Protein AF-A0A7S0XMZ2-F1 (afdb_monomer_lite)

Sequence (328 aa):
MYELRMYAVYKRIECDKEKARNYYFYSFVGTIIYGHGRLQNVNKLSAKLVSLLSDAAFLGICEKLILILVCNPAAAADDTDSNFVSYLALDEQHTQCWSGKHQHYAAVSLLLIGYYIPLSTMIAPMFDEVPGQDDEGENEAEDDAEKNEEEKSKLKQFLALENCVDFVRPFISAVTVTKCFMLISATFLFKGGVYGTIVCDSIACLALLFFTLHWSFDNLQRYGLTQNEPGFPFGVSLIRSLGFFASIVGCIVETLKAAKVIDTTLDFILLFSFIFIATLVLIVVLWKYHSKFNQFDDDVDVNLLLHYNRDTKQIEVVSPTSSKNISD

Organism: NCBI:txid933848

Radius of gyration: 26.8 Å; chains: 1; bounding box: 74×51×72 Å

Structure (mmCIF, N/CA/C/O backbone):
data_AF-A0A7S0XMZ2-F1
#
_entry.id   AF-A0A7S0XMZ2-F1
#
loop_
_atom_site.group_PDB
_atom_site.id
_atom_site.type_symbol
_atom_site.label_atom_id
_atom_site.label_alt_id
_atom_site.label_comp_id
_atom_site.label_asym_id
_atom_site.label_entity_id
_atom_site.label_seq_id
_atom_site.pdbx_PDB_ins_code
_atom_site.Cartn_x
_atom_site.Cartn_y
_atom_site.Cartn_z
_atom_site.occupancy
_atom_site.B_iso_or_equiv
_atom_site.auth_seq_id
_atom_site.auth_comp_id
_atom_site.auth_asym_id
_atom_site.auth_atom_id
_atom_site.pdbx_PDB_model_num
ATOM 1 N N . MET A 1 1 ? 9.817 -6.753 24.830 1.00 67.06 1 MET A N 1
ATOM 2 C CA . MET A 1 1 ? 10.124 -7.231 26.206 1.00 67.06 1 MET A CA 1
ATOM 3 C C . MET A 1 1 ? 9.281 -6.574 27.298 1.00 67.06 1 MET A C 1
ATOM 5 O O . MET A 1 1 ? 9.063 -7.224 28.313 1.00 67.06 1 MET A O 1
ATOM 9 N N . TYR A 1 2 ? 8.814 -5.330 27.129 1.00 82.75 2 TYR A N 1
ATOM 10 C CA . TYR A 1 2 ? 8.000 -4.644 28.142 1.00 82.75 2 TYR A CA 1
ATOM 11 C C . TYR A 1 2 ? 6.723 -5.418 28.519 1.00 82.75 2 TYR A C 1
ATOM 13 O O . TYR A 1 2 ? 6.478 -5.639 29.699 1.00 82.75 2 TYR A O 1
ATOM 21 N N . GLU A 1 3 ? 5.994 -5.946 27.532 1.00 83.06 3 GLU A N 1
ATOM 22 C CA . GLU A 1 3 ? 4.752 -6.703 27.761 1.00 83.06 3 GLU A CA 1
ATOM 23 C C . GLU A 1 3 ? 4.953 -7.932 28.665 1.00 83.06 3 GLU A C 1
ATOM 25 O O . GLU A 1 3 ? 4.233 -8.132 29.641 1.00 83.06 3 GLU A O 1
ATOM 30 N N . LEU A 1 4 ? 5.991 -8.734 28.394 1.00 84.31 4 LEU A N 1
ATOM 31 C CA . LEU A 1 4 ? 6.336 -9.908 29.205 1.00 84.31 4 LEU A CA 1
ATOM 32 C C . LEU A 1 4 ? 6.759 -9.525 30.627 1.00 84.31 4 LEU A C 1
ATOM 34 O O . LEU A 1 4 ? 6.493 -10.267 31.574 1.00 84.31 4 LEU A O 1
ATOM 38 N N . ARG A 1 5 ? 7.406 -8.364 30.785 1.00 89.69 5 ARG A N 1
ATOM 39 C CA . ARG A 1 5 ? 7.769 -7.833 32.099 1.00 89.69 5 ARG A CA 1
ATOM 40 C C . ARG A 1 5 ? 6.518 -7.443 32.883 1.00 89.69 5 ARG A C 1
ATOM 42 O O . ARG A 1 5 ? 6.400 -7.861 34.029 1.00 89.69 5 ARG A O 1
ATOM 49 N N . MET A 1 6 ? 5.582 -6.717 32.274 1.00 89.44 6 MET A N 1
ATOM 50 C CA . MET A 1 6 ? 4.321 -6.329 32.921 1.00 89.44 6 MET A CA 1
ATOM 51 C C . MET A 1 6 ? 3.459 -7.543 33.270 1.00 89.44 6 MET A C 1
ATOM 53 O O . MET A 1 6 ? 2.969 -7.646 34.391 1.00 89.44 6 MET A O 1
ATOM 57 N N . TYR A 1 7 ? 3.382 -8.532 32.377 1.00 90.06 7 TYR A N 1
ATOM 58 C CA . TYR A 1 7 ? 2.768 -9.822 32.688 1.00 90.06 7 TYR A CA 1
ATOM 59 C C . TYR A 1 7 ? 3.389 -10.481 33.930 1.00 90.06 7 TYR A C 1
ATOM 61 O O . TYR A 1 7 ? 2.673 -10.962 34.810 1.00 90.06 7 TYR A O 1
ATOM 69 N N . ALA A 1 8 ? 4.723 -10.501 34.023 1.00 91.06 8 ALA A N 1
ATOM 70 C CA . ALA A 1 8 ? 5.420 -11.081 35.167 1.00 91.06 8 ALA A CA 1
ATOM 71 C C . ALA A 1 8 ? 5.162 -10.301 36.467 1.00 91.06 8 ALA A C 1
ATOM 73 O O . ALA A 1 8 ? 5.008 -10.932 37.514 1.00 91.06 8 ALA A O 1
ATOM 74 N N . VAL A 1 9 ? 5.074 -8.967 36.399 1.00 92.50 9 VAL A N 1
ATOM 75 C CA . VAL A 1 9 ? 4.712 -8.100 37.533 1.00 92.50 9 VAL A CA 1
ATOM 76 C C . VAL A 1 9 ? 3.306 -8.438 38.029 1.00 92.50 9 VAL A C 1
ATOM 78 O O . VAL A 1 9 ? 3.167 -8.829 39.189 1.00 92.50 9 VAL A O 1
ATOM 81 N N . TYR A 1 10 ? 2.295 -8.420 37.153 1.00 94.62 10 TYR A N 1
ATOM 82 C CA . TYR A 1 10 ? 0.917 -8.749 37.537 1.00 94.62 10 TYR A CA 1
ATOM 83 C C . TYR A 1 10 ? 0.796 -10.161 38.112 1.00 94.62 10 TYR A C 1
ATOM 85 O O . TYR A 1 10 ? 0.160 -10.379 39.140 1.00 94.62 10 TYR A O 1
ATOM 93 N N . LYS A 1 11 ? 1.480 -11.133 37.497 1.00 94.00 11 LYS A N 1
ATOM 94 C CA . LYS A 1 11 ? 1.391 -12.535 37.909 1.00 94.00 11 LYS A CA 1
ATOM 95 C C . LYS A 1 11 ? 2.116 -12.845 39.218 1.00 94.00 11 LYS A C 1
ATOM 97 O O . LYS A 1 11 ? 1.628 -13.680 39.975 1.00 94.00 11 LYS A O 1
ATOM 102 N N . ARG A 1 12 ? 3.313 -12.287 39.442 1.00 94.38 12 ARG A N 1
ATOM 103 C CA . ARG A 1 12 ? 4.195 -12.692 40.557 1.00 94.38 12 ARG A CA 1
ATOM 104 C C . ARG A 1 12 ? 4.289 -11.678 41.684 1.00 94.38 12 ARG A C 1
ATOM 106 O O . ARG A 1 12 ? 4.508 -12.097 42.812 1.00 94.38 12 ARG A O 1
ATOM 113 N N . ILE A 1 13 ? 4.192 -10.387 41.382 1.00 94.50 13 ILE A N 1
ATOM 114 C CA . ILE A 1 13 ? 4.338 -9.327 42.383 1.00 94.50 13 ILE A CA 1
ATOM 115 C C . ILE A 1 13 ? 2.958 -8.968 42.925 1.00 94.50 13 ILE A C 1
ATOM 117 O O . ILE A 1 13 ? 2.721 -9.095 44.119 1.00 94.50 13 ILE A O 1
ATOM 121 N N . GLU A 1 14 ? 2.029 -8.606 42.040 1.00 95.31 14 GLU A N 1
ATOM 122 C CA . GLU A 1 14 ? 0.670 -8.205 42.436 1.00 95.31 14 GLU A CA 1
ATOM 123 C C . GLU A 1 14 ? -0.243 -9.407 42.731 1.00 95.31 14 GLU A C 1
ATOM 125 O O . GLU A 1 14 ? -1.288 -9.256 43.352 1.00 95.31 14 GLU A O 1
ATOM 130 N N . CYS A 1 15 ? 0.161 -10.615 42.316 1.00 95.38 15 CYS A N 1
ATOM 131 C CA . CYS A 1 15 ? -0.605 -11.861 42.456 1.00 95.38 15 CYS A CA 1
ATOM 132 C C . CYS A 1 15 ? -2.019 -11.827 41.835 1.00 95.38 15 CYS A C 1
ATOM 134 O O . CYS A 1 15 ? -2.829 -12.717 42.105 1.00 95.38 15 CYS A O 1
ATOM 136 N N . ASP A 1 16 ? -2.297 -10.869 40.948 1.00 97.06 16 ASP A N 1
ATOM 137 C CA . ASP A 1 16 ? -3.557 -10.749 40.218 1.00 97.06 16 ASP A CA 1
ATOM 138 C C . ASP A 1 16 ? -3.490 -11.560 38.916 1.00 97.06 16 ASP A C 1
ATOM 140 O O . ASP A 1 16 ? -2.983 -11.135 37.869 1.00 97.06 16 ASP A O 1
ATOM 144 N N . LYS A 1 17 ? -3.992 -12.793 38.996 1.00 95.06 17 LYS A N 1
ATOM 145 C CA . LYS A 1 17 ? -3.975 -13.739 37.875 1.00 95.06 17 LYS A CA 1
ATOM 146 C C . LYS A 1 17 ? -4.895 -13.317 36.735 1.00 95.06 17 LYS A C 1
ATOM 148 O O . LYS A 1 17 ? -4.595 -13.647 35.588 1.00 95.06 17 LYS A O 1
ATOM 153 N N . GLU A 1 18 ? -6.003 -12.646 37.034 1.00 95.81 18 GLU A N 1
ATOM 154 C CA . GLU A 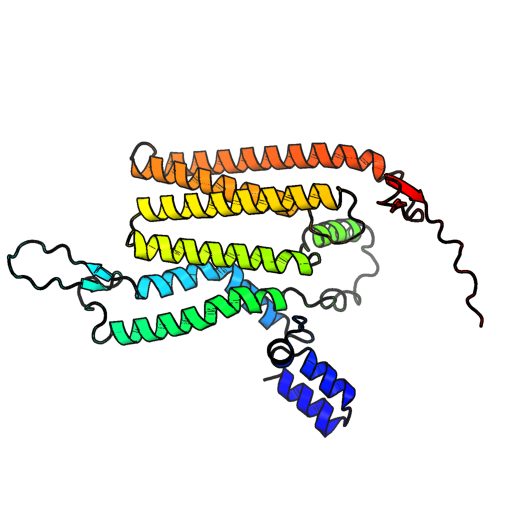1 18 ? -6.985 -12.261 36.024 1.00 95.81 18 GLU A CA 1
ATOM 155 C C . GLU A 1 18 ? -6.450 -11.109 35.185 1.00 95.81 18 GLU A C 1
ATOM 157 O O . GLU A 1 18 ? -6.403 -11.213 33.957 1.00 95.81 18 GLU A O 1
ATOM 162 N N . LYS A 1 19 ? -5.913 -10.079 35.844 1.00 93.94 19 LYS A N 1
ATOM 163 C CA . LYS A 1 19 ? -5.255 -8.961 35.171 1.00 93.94 19 LYS A CA 1
ATOM 164 C C . LYS A 1 19 ? -4.032 -9.412 34.386 1.00 93.94 19 LYS A C 1
ATOM 166 O O . LYS A 1 19 ? -3.872 -9.019 33.234 1.00 93.94 19 LYS A O 1
ATOM 171 N N . ALA A 1 20 ? -3.214 -10.312 34.941 1.00 92.62 20 ALA A N 1
ATOM 172 C CA . ALA A 1 20 ? -2.094 -10.897 34.206 1.00 92.62 20 ALA A CA 1
ATOM 173 C C . ALA A 1 20 ? -2.561 -11.660 32.954 1.00 92.62 20 ALA A C 1
ATOM 175 O O . ALA A 1 20 ? -1.953 -11.534 31.891 1.00 92.62 20 ALA A O 1
ATOM 176 N N . ARG A 1 21 ? -3.638 -12.452 33.056 1.00 92.69 21 ARG A N 1
ATOM 177 C CA . ARG A 1 21 ? -4.197 -13.186 31.914 1.00 92.69 21 ARG A CA 1
ATOM 178 C C . ARG A 1 21 ? -4.724 -12.230 30.852 1.00 92.69 21 ARG A C 1
ATOM 180 O O . ARG A 1 21 ? -4.371 -12.418 29.697 1.00 92.69 21 ARG A O 1
ATOM 187 N N . ASN A 1 22 ? -5.501 -11.218 31.233 1.00 93.12 22 ASN A N 1
ATOM 188 C CA . ASN A 1 22 ? -6.034 -10.227 30.296 1.00 93.12 22 ASN A CA 1
ATOM 189 C C . ASN A 1 22 ? -4.905 -9.437 29.626 1.00 93.12 22 ASN A C 1
ATOM 191 O O . ASN A 1 22 ? -4.902 -9.293 28.408 1.00 93.12 22 ASN A O 1
ATOM 195 N N . TYR A 1 23 ? -3.895 -9.020 30.391 1.00 92.06 23 TYR A N 1
ATOM 196 C CA . TYR A 1 23 ? -2.740 -8.311 29.848 1.00 92.06 23 TYR A CA 1
ATOM 197 C C . TYR A 1 23 ? -1.949 -9.171 28.852 1.00 92.06 23 TYR A C 1
ATOM 199 O O . TYR A 1 23 ? -1.546 -8.684 27.803 1.00 92.06 23 TYR A O 1
ATOM 207 N N . TYR A 1 24 ? -1.741 -10.462 29.145 1.00 91.69 24 TYR A N 1
ATOM 208 C CA . TYR A 1 24 ? -1.096 -11.374 28.196 1.00 91.69 24 TYR A CA 1
ATOM 209 C C . TYR A 1 24 ? -1.978 -11.674 26.989 1.00 91.69 24 TYR A C 1
ATOM 211 O O . TYR A 1 24 ? -1.457 -11.733 25.883 1.00 91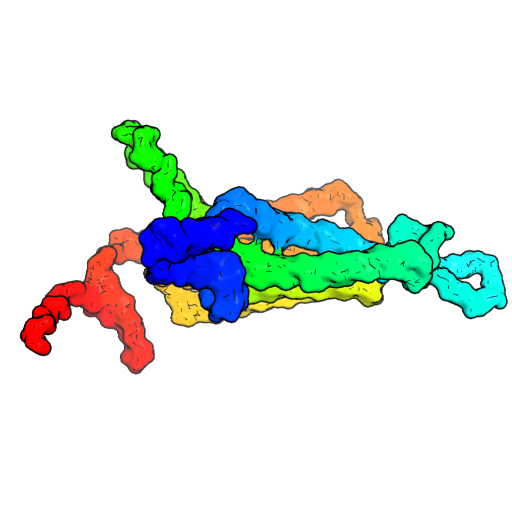.69 24 TYR A O 1
ATOM 219 N N . PHE A 1 25 ? -3.284 -11.857 27.186 1.00 91.44 25 PHE A N 1
ATOM 220 C CA . PHE A 1 25 ? -4.238 -12.127 26.114 1.00 91.44 25 PHE A CA 1
ATOM 221 C C . PHE A 1 25 ? -4.185 -11.006 25.074 1.00 91.44 25 PHE A C 1
ATOM 223 O O . PHE A 1 25 ? -3.806 -11.276 23.944 1.00 91.44 25 PHE A O 1
ATOM 230 N N . TYR A 1 26 ? -4.366 -9.749 25.489 1.00 90.25 26 TYR A N 1
ATOM 231 C CA . TYR A 1 26 ? -4.320 -8.584 24.595 1.00 90.25 26 TYR A CA 1
ATOM 232 C C . TYR A 1 26 ? -2.909 -8.077 24.243 1.00 90.25 26 TYR A C 1
ATOM 234 O O . TYR A 1 26 ? -2.771 -7.058 23.568 1.00 90.25 26 TYR A O 1
ATOM 242 N N . SER A 1 27 ? -1.852 -8.767 24.681 1.00 89.69 27 SER A N 1
ATOM 243 C CA . SER A 1 27 ? -0.480 -8.455 24.262 1.00 89.69 27 SER A CA 1
ATOM 244 C C . SER A 1 27 ? -0.262 -8.801 22.786 1.00 89.69 27 SER A C 1
ATOM 246 O O . SER A 1 27 ? -1.045 -9.548 22.195 1.00 89.69 27 SER A O 1
ATOM 248 N N . PHE A 1 28 ? 0.837 -8.338 22.187 1.00 86.50 28 PHE A N 1
ATOM 249 C CA . PHE A 1 28 ? 1.195 -8.709 20.815 1.00 86.50 28 PHE A CA 1
ATOM 250 C C . PHE A 1 28 ? 1.327 -10.224 20.641 1.00 86.50 28 PHE A C 1
ATOM 252 O O . PHE A 1 28 ? 0.771 -10.821 19.719 1.00 86.50 28 PHE A O 1
ATOM 259 N N . VAL A 1 29 ? 2.027 -10.864 21.578 1.00 86.69 29 VAL A N 1
ATOM 260 C CA . VAL A 1 29 ? 2.246 -12.314 21.557 1.00 86.69 29 VAL A CA 1
ATOM 261 C C . VAL A 1 29 ? 0.932 -13.066 21.767 1.00 86.69 29 VAL A C 1
ATOM 263 O O . VAL A 1 29 ? 0.672 -14.045 21.070 1.00 86.69 29 VAL A O 1
ATOM 266 N N . GLY A 1 30 ? 0.094 -12.607 22.699 1.00 87.38 30 GLY A N 1
ATOM 267 C CA . GLY A 1 30 ? -1.224 -13.197 22.937 1.00 87.38 30 GLY A CA 1
ATOM 268 C C . GLY A 1 30 ? -2.130 -13.077 21.720 1.00 87.38 30 GLY A C 1
ATOM 269 O O . GLY A 1 30 ? -2.708 -14.073 21.296 1.00 87.38 30 GLY A O 1
ATOM 270 N N . THR A 1 31 ? -2.150 -11.908 21.087 1.00 86.50 31 THR A N 1
ATOM 271 C CA . THR A 1 31 ? -2.941 -11.652 19.882 1.00 86.50 31 THR A CA 1
ATOM 272 C C . THR A 1 31 ? -2.572 -12.602 18.743 1.00 86.50 31 THR A C 1
ATOM 274 O O . THR A 1 31 ? -3.465 -13.124 18.079 1.00 86.50 31 THR A O 1
ATOM 277 N N . ILE A 1 32 ? -1.280 -12.903 18.560 1.00 82.31 32 ILE A N 1
ATOM 278 C CA . ILE A 1 32 ? -0.813 -13.879 17.561 1.00 82.31 32 ILE A CA 1
ATOM 279 C C . ILE A 1 32 ? -1.208 -15.313 17.939 1.00 82.31 32 ILE A C 1
ATOM 281 O O . ILE A 1 32 ? -1.691 -16.056 17.090 1.00 82.31 32 ILE A O 1
ATOM 285 N N . ILE A 1 33 ? -1.000 -15.720 19.196 1.00 83.81 33 ILE A N 1
ATOM 286 C CA . ILE A 1 33 ? -1.256 -17.101 19.642 1.00 83.81 33 ILE A CA 1
ATOM 287 C C . ILE A 1 33 ? -2.755 -17.421 19.661 1.00 83.81 33 ILE A C 1
ATOM 289 O O . ILE A 1 33 ? -3.156 -18.513 19.264 1.00 83.81 33 ILE A O 1
ATOM 293 N N . TYR A 1 34 ? -3.576 -16.489 20.144 1.00 85.62 34 TYR A N 1
ATOM 294 C CA . TYR A 1 34 ? -5.018 -16.673 20.305 1.00 85.62 34 TYR A CA 1
ATOM 295 C C . TYR A 1 34 ? -5.827 -16.197 19.094 1.00 85.62 34 TYR A C 1
ATOM 297 O O . TYR A 1 34 ? -7.000 -16.542 18.985 1.00 85.62 34 TYR A O 1
ATOM 305 N N . GLY A 1 35 ? -5.229 -15.416 18.189 1.00 82.38 35 GLY A N 1
ATOM 306 C CA . GLY A 1 35 ? -5.849 -15.014 16.927 1.00 82.38 35 GLY A CA 1
ATOM 307 C C . GLY A 1 35 ? -7.051 -14.075 17.058 1.00 82.38 35 GLY A C 1
ATOM 308 O O . GLY A 1 35 ? -7.854 -14.007 16.136 1.00 82.38 35 GLY A O 1
ATOM 309 N N . HIS A 1 36 ? -7.214 -13.356 18.176 1.00 82.69 36 HIS A N 1
ATOM 310 C CA . HIS A 1 36 ? -8.359 -12.446 18.359 1.00 82.69 36 HIS A CA 1
ATOM 311 C C . HIS A 1 36 ? -8.174 -11.074 17.688 1.00 82.69 36 HIS A C 1
ATOM 313 O O . HIS A 1 36 ? -9.125 -10.301 17.628 1.00 82.69 36 HIS A O 1
ATOM 319 N N . GLY A 1 37 ? -6.961 -10.744 17.224 1.00 79.31 37 GLY A N 1
ATOM 320 C CA . GLY A 1 37 ? -6.688 -9.550 16.414 1.00 79.31 37 GLY A CA 1
ATOM 321 C C . GLY A 1 37 ? -6.911 -8.197 17.098 1.00 79.31 37 GLY A C 1
ATOM 322 O O . GLY A 1 37 ? -7.146 -7.228 16.393 1.00 79.31 37 GLY A O 1
ATOM 323 N N . ARG A 1 38 ? -6.877 -8.119 18.438 1.00 82.81 38 ARG A N 1
ATOM 324 C CA . ARG A 1 38 ? -7.115 -6.878 19.207 1.00 82.81 38 ARG A CA 1
ATOM 325 C C . ARG A 1 38 ? -5.939 -6.580 20.125 1.00 82.81 38 ARG A C 1
ATOM 327 O O . ARG A 1 38 ? -5.885 -7.122 21.224 1.00 82.81 38 ARG A O 1
ATOM 334 N N . LEU A 1 39 ? -5.009 -5.734 19.705 1.00 85.56 39 LEU A N 1
ATOM 335 C CA . LEU A 1 39 ? -3.903 -5.341 20.573 1.00 85.56 39 LEU A CA 1
ATOM 336 C C . LEU A 1 39 ? -4.330 -4.271 21.582 1.00 85.56 39 LEU A C 1
ATOM 338 O O . LEU A 1 39 ? -4.985 -3.294 21.237 1.00 85.56 39 LEU A O 1
ATOM 342 N N . GLN A 1 40 ? -3.907 -4.436 22.834 1.00 86.69 40 GLN A N 1
ATOM 343 C CA . GLN A 1 40 ? -4.011 -3.404 23.866 1.00 86.69 40 GLN A CA 1
ATOM 344 C C . GLN A 1 40 ? -2.642 -3.172 24.508 1.00 86.69 40 GLN A C 1
ATOM 346 O O . GLN A 1 40 ? -1.792 -4.061 24.538 1.00 86.69 40 GLN A O 1
ATOM 351 N N . ASN A 1 41 ? -2.447 -1.987 25.091 1.00 80.06 41 ASN A N 1
ATOM 352 C CA . ASN A 1 41 ? -1.248 -1.637 25.868 1.00 80.06 41 ASN A CA 1
ATOM 353 C C . ASN A 1 41 ? 0.067 -1.645 25.070 1.00 80.06 41 ASN A C 1
ATOM 355 O O . ASN A 1 41 ? 1.143 -1.887 25.625 1.00 80.06 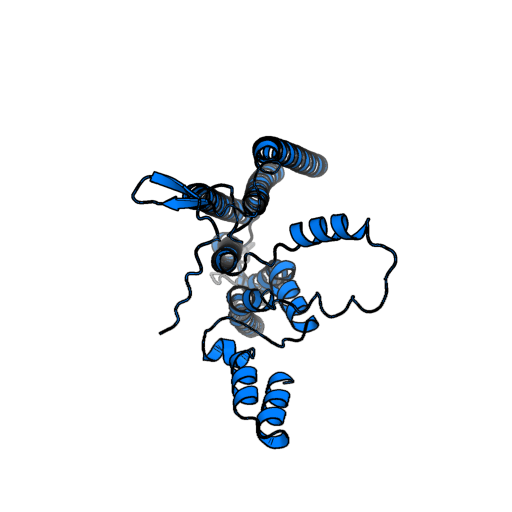41 ASN A O 1
ATOM 359 N N . VAL A 1 42 ? -0.008 -1.360 23.773 1.00 83.25 42 VAL A N 1
ATOM 360 C CA . VAL A 1 42 ? 1.171 -1.200 22.925 1.00 83.25 42 VAL A CA 1
ATOM 361 C C . VAL A 1 42 ? 1.775 0.184 23.138 1.00 83.25 42 VAL A C 1
ATOM 363 O O . VAL A 1 42 ? 1.066 1.171 23.312 1.00 83.25 42 VAL A O 1
ATOM 366 N N . ASN A 1 43 ? 3.103 0.286 23.086 1.00 83.62 43 ASN A N 1
ATOM 367 C CA . ASN A 1 43 ? 3.753 1.590 23.036 1.00 83.62 43 ASN A CA 1
ATOM 368 C C . ASN A 1 43 ? 3.381 2.325 21.729 1.00 83.62 43 ASN A C 1
ATOM 370 O O . ASN A 1 43 ? 3.666 1.831 20.633 1.00 83.62 43 ASN A O 1
ATOM 374 N N . LYS A 1 44 ? 2.823 3.537 21.841 1.00 81.50 44 LYS A N 1
ATOM 375 C CA . LYS A 1 44 ? 2.453 4.397 20.702 1.00 81.50 44 LYS A CA 1
ATOM 376 C C . LYS A 1 44 ? 3.587 4.572 19.697 1.00 81.50 44 LYS A C 1
ATOM 378 O O . LYS A 1 44 ? 3.364 4.537 18.492 1.00 81.50 44 LYS A O 1
ATOM 383 N N . LEU A 1 45 ? 4.822 4.714 20.186 1.00 82.81 45 LEU A N 1
ATOM 384 C CA . LEU A 1 45 ? 5.990 4.856 19.318 1.00 82.81 45 LEU A CA 1
ATOM 385 C C . LEU A 1 45 ? 6.184 3.613 18.441 1.00 82.81 45 LEU A C 1
ATOM 387 O O . LEU A 1 45 ? 6.461 3.741 17.254 1.00 82.81 45 LEU A O 1
ATOM 391 N N . SER A 1 46 ? 6.026 2.412 19.008 1.00 84.38 46 SER A N 1
ATOM 392 C CA . SER A 1 46 ? 6.161 1.177 18.231 1.00 84.38 46 SER A CA 1
ATOM 393 C C . SER A 1 46 ? 5.032 1.000 17.224 1.00 84.38 46 SER A C 1
ATOM 395 O O . SER A 1 46 ? 5.326 0.620 16.099 1.00 84.38 46 SER A O 1
ATOM 397 N N . ALA A 1 47 ? 3.786 1.331 17.584 1.00 84.62 47 ALA A N 1
ATOM 398 C CA . ALA A 1 47 ? 2.661 1.282 16.650 1.00 84.62 47 ALA A CA 1
ATOM 399 C C . ALA A 1 47 ? 2.896 2.227 15.461 1.00 84.62 47 ALA A C 1
ATOM 401 O O . ALA A 1 47 ? 2.891 1.789 14.315 1.00 84.62 47 ALA A O 1
ATOM 402 N N . LYS A 1 48 ? 3.264 3.487 15.737 1.00 81.94 48 LYS A N 1
ATOM 403 C CA . LYS A 1 48 ? 3.596 4.476 14.699 1.00 81.94 48 LYS A CA 1
ATOM 404 C C . LYS A 1 48 ? 4.780 4.055 13.834 1.00 81.94 48 LYS A C 1
ATOM 406 O O . LYS A 1 48 ? 4.743 4.254 12.628 1.00 81.94 48 LYS A O 1
ATOM 411 N N . LEU A 1 49 ? 5.826 3.465 14.418 1.00 84.19 49 LEU A N 1
ATOM 412 C CA . LEU A 1 49 ? 6.966 2.956 13.650 1.00 84.19 49 LEU A CA 1
ATOM 413 C C . LEU A 1 49 ? 6.572 1.780 12.754 1.00 84.19 49 LEU A C 1
ATOM 415 O O . LEU A 1 49 ? 7.008 1.736 11.609 1.00 84.19 49 LEU A O 1
ATOM 419 N N . VAL A 1 50 ? 5.767 0.838 13.253 1.00 87.19 50 VAL A N 1
ATOM 420 C CA . VAL A 1 50 ? 5.302 -0.313 12.466 1.00 87.19 50 VAL A CA 1
ATOM 421 C C . VAL A 1 50 ? 4.378 0.139 11.338 1.00 87.19 50 VAL A C 1
ATOM 423 O O . VAL A 1 50 ? 4.561 -0.326 10.215 1.00 87.19 50 VAL A O 1
ATOM 426 N N . SER A 1 51 ? 3.460 1.066 11.612 1.00 83.31 51 SER A N 1
ATOM 427 C CA . SER A 1 51 ? 2.574 1.681 10.618 1.00 83.31 51 SER A CA 1
ATOM 428 C C . SER A 1 51 ? 3.385 2.441 9.559 1.00 83.31 51 SER A C 1
ATOM 430 O O . SER A 1 51 ? 3.324 2.115 8.376 1.00 83.31 51 SER A O 1
ATOM 432 N N . LEU A 1 52 ? 4.303 3.328 9.967 1.00 80.12 52 LEU A N 1
ATOM 433 C CA . LEU A 1 52 ? 5.193 4.052 9.048 1.00 80.12 52 LEU A CA 1
ATOM 434 C C . LEU A 1 52 ? 6.035 3.103 8.178 1.00 80.12 52 LEU A C 1
ATOM 436 O O . LEU A 1 52 ? 6.164 3.310 6.969 1.00 80.12 52 LEU A O 1
ATOM 440 N N . LEU A 1 53 ? 6.616 2.063 8.784 1.00 82.56 53 LEU A N 1
ATOM 441 C CA . LEU A 1 53 ? 7.409 1.073 8.060 1.00 82.56 53 LEU A CA 1
ATOM 442 C C . LEU A 1 53 ? 6.549 0.246 7.104 1.00 82.56 53 LEU A C 1
ATOM 444 O O . LEU A 1 53 ? 7.033 -0.098 6.034 1.00 82.56 53 LEU A O 1
ATOM 448 N N . SER A 1 54 ? 5.314 -0.084 7.467 1.00 86.00 54 SER A N 1
ATOM 449 C CA . SER A 1 54 ? 4.453 -0.983 6.687 1.00 86.00 54 SER A CA 1
ATOM 450 C C . SER A 1 54 ? 3.624 -0.284 5.620 1.00 86.00 54 SER A C 1
ATOM 452 O O . SER A 1 54 ? 3.233 -0.935 4.656 1.00 86.00 54 SER A O 1
ATOM 454 N N . ASP A 1 55 ? 3.415 1.024 5.745 1.00 78.88 55 ASP A N 1
ATOM 455 C CA . ASP A 1 55 ? 2.656 1.802 4.771 1.00 78.88 55 ASP A CA 1
ATOM 456 C C . ASP A 1 55 ? 3.573 2.634 3.877 1.00 78.88 55 ASP A C 1
ATOM 458 O O . ASP A 1 55 ? 3.575 2.469 2.654 1.00 78.88 55 ASP A O 1
ATOM 462 N N . ALA A 1 56 ? 4.386 3.512 4.473 1.00 75.12 56 ALA A N 1
ATOM 463 C CA . ALA A 1 56 ? 5.195 4.468 3.720 1.00 75.12 56 ALA A CA 1
ATOM 464 C C . ALA A 1 56 ? 6.472 3.832 3.151 1.00 75.12 56 ALA A C 1
ATOM 466 O O . ALA A 1 56 ? 6.821 4.067 1.994 1.00 75.12 56 ALA A O 1
ATOM 467 N N . ALA A 1 57 ? 7.171 3.011 3.943 1.00 75.56 57 ALA A N 1
ATOM 468 C CA . ALA A 1 57 ? 8.441 2.407 3.524 1.00 75.56 57 ALA A CA 1
ATOM 469 C C . ALA A 1 57 ? 8.282 1.088 2.746 1.00 75.56 57 ALA A C 1
ATOM 471 O O . ALA A 1 57 ? 9.253 0.608 2.158 1.00 75.56 57 ALA A O 1
ATOM 472 N N . PHE A 1 58 ? 7.072 0.523 2.701 1.00 85.25 58 PHE A N 1
ATOM 473 C CA . PHE A 1 58 ? 6.813 -0.815 2.170 1.00 85.25 58 PHE A CA 1
ATOM 474 C C . PHE A 1 58 ? 7.283 -1.036 0.746 1.00 85.25 58 PHE A C 1
ATOM 476 O O . PHE A 1 58 ? 8.053 -1.959 0.482 1.00 85.25 58 PHE A O 1
ATOM 483 N N . LEU A 1 59 ? 6.849 -0.171 -0.171 1.00 77.94 59 LEU A N 1
ATOM 484 C CA . LEU A 1 59 ? 7.228 -0.289 -1.575 1.00 77.94 59 LEU A CA 1
ATOM 485 C C . LEU A 1 59 ? 8.741 -0.146 -1.745 1.00 77.94 59 LEU A C 1
ATOM 487 O O . LEU A 1 59 ? 9.349 -0.973 -2.415 1.00 77.94 59 LEU A O 1
ATOM 491 N N . GLY A 1 60 ? 9.357 0.827 -1.068 1.00 75.06 60 GLY A N 1
ATOM 492 C CA . GLY A 1 60 ? 10.798 1.057 -1.153 1.00 75.06 60 GLY A CA 1
ATOM 493 C C . GLY A 1 60 ? 11.622 -0.121 -0.631 1.00 75.06 60 GLY A C 1
ATOM 494 O O . GLY A 1 60 ? 12.576 -0.539 -1.282 1.00 75.06 60 GLY A O 1
ATOM 495 N N . ILE A 1 61 ? 11.251 -0.698 0.515 1.00 84.06 61 ILE A N 1
ATOM 496 C CA . ILE A 1 61 ? 11.964 -1.847 1.091 1.00 84.06 61 ILE A CA 1
ATOM 497 C C . ILE A 1 61 ? 11.771 -3.089 0.213 1.00 84.06 61 ILE A C 1
ATOM 499 O O . ILE A 1 61 ? 12.757 -3.729 -0.158 1.00 84.06 61 ILE A O 1
ATOM 503 N N . CYS A 1 62 ? 10.532 -3.412 -0.169 1.00 87.75 62 CYS A N 1
ATOM 504 C CA . CYS A 1 62 ? 10.238 -4.572 -1.012 1.00 87.75 62 CYS A CA 1
ATOM 505 C C . CYS A 1 62 ? 10.923 -4.479 -2.380 1.00 87.75 62 CYS A C 1
ATOM 507 O O . CYS A 1 62 ? 11.488 -5.471 -2.836 1.00 87.75 62 CYS A O 1
ATOM 509 N N . GLU A 1 63 ? 10.937 -3.300 -3.008 1.00 84.56 63 GLU A N 1
ATOM 510 C CA . GLU A 1 63 ? 11.616 -3.075 -4.287 1.00 84.56 63 GLU A CA 1
ATOM 511 C C . GLU A 1 63 ? 13.108 -3.385 -4.177 1.00 84.56 63 GLU A C 1
ATOM 513 O O . GLU A 1 63 ? 13.632 -4.156 -4.976 1.00 84.56 63 GLU A O 1
ATOM 518 N N . LYS A 1 64 ? 13.800 -2.845 -3.165 1.00 85.06 64 LYS A N 1
ATOM 519 C CA . LYS A 1 64 ? 15.243 -3.076 -3.001 1.00 85.06 64 LYS A CA 1
ATOM 520 C C . LYS A 1 64 ? 15.566 -4.528 -2.670 1.00 85.06 64 LYS A C 1
ATOM 522 O O . LYS A 1 64 ? 16.527 -5.063 -3.217 1.00 85.06 64 LYS A O 1
ATOM 527 N N . LEU A 1 65 ? 14.761 -5.181 -1.832 1.00 89.88 65 LEU A N 1
ATOM 528 C CA . LEU A 1 65 ? 14.946 -6.599 -1.519 1.00 89.88 65 LEU A CA 1
ATOM 529 C C . LEU A 1 65 ? 14.725 -7.487 -2.747 1.00 89.88 65 LEU A C 1
ATOM 531 O O . LEU A 1 65 ? 15.495 -8.421 -2.965 1.00 89.88 65 LEU A O 1
ATOM 535 N N . ILE A 1 66 ? 13.712 -7.186 -3.563 1.00 88.50 66 ILE A N 1
ATOM 536 C CA . ILE A 1 66 ? 13.430 -7.931 -4.792 1.00 88.50 66 ILE A CA 1
ATOM 537 C C . ILE A 1 66 ? 14.508 -7.664 -5.843 1.00 88.50 66 ILE A C 1
ATOM 539 O O . ILE A 1 66 ? 14.954 -8.604 -6.488 1.00 88.50 66 ILE A O 1
ATOM 543 N N . LEU A 1 67 ? 15.000 -6.432 -5.967 1.00 85.50 67 LEU A N 1
ATOM 544 C CA . LEU A 1 67 ? 16.044 -6.061 -6.922 1.00 85.50 67 LEU A CA 1
ATOM 545 C C . LEU A 1 67 ? 17.391 -6.763 -6.641 1.00 85.50 67 LEU A C 1
ATOM 547 O O . LEU A 1 67 ? 18.137 -7.051 -7.573 1.00 85.50 67 LEU A O 1
ATOM 551 N N . ILE A 1 68 ? 17.660 -7.145 -5.385 1.00 89.62 68 ILE A N 1
ATOM 552 C CA . ILE A 1 68 ? 18.790 -8.021 -5.013 1.00 89.62 68 ILE A CA 1
ATOM 553 C C . ILE A 1 68 ? 18.632 -9.450 -5.567 1.00 89.62 68 ILE A C 1
ATOM 555 O O . ILE A 1 68 ? 19.631 -10.139 -5.725 1.00 89.62 68 ILE A O 1
ATOM 559 N N . LEU A 1 69 ? 17.413 -9.905 -5.870 1.00 90.19 69 LEU A N 1
ATOM 560 C CA . LEU A 1 69 ? 17.138 -11.249 -6.402 1.00 90.19 69 LEU A CA 1
ATOM 561 C C . LEU A 1 69 ? 17.189 -11.317 -7.936 1.00 90.19 69 LEU A C 1
ATOM 563 O O . LEU A 1 69 ? 17.102 -12.404 -8.510 1.00 90.19 69 LEU A O 1
ATOM 567 N N . VAL A 1 70 ? 17.289 -10.171 -8.613 1.00 88.50 70 VAL A N 1
ATOM 568 C CA . VAL A 1 70 ? 17.209 -10.085 -10.075 1.00 88.50 70 VAL A CA 1
ATOM 569 C C . VAL A 1 70 ? 18.574 -10.271 -10.694 1.00 88.50 70 VAL A C 1
ATOM 571 O O . VAL A 1 70 ? 19.538 -9.599 -10.329 1.00 88.50 70 VAL A O 1
ATOM 574 N N . CYS A 1 71 ? 18.632 -11.119 -11.712 1.00 87.88 71 CYS A N 1
ATOM 575 C CA . CYS A 1 71 ? 19.807 -11.234 -12.555 1.00 87.88 71 CYS A CA 1
ATOM 576 C C . CYS A 1 71 ? 19.528 -10.705 -13.950 1.00 87.88 71 CYS A C 1
ATOM 578 O O . CYS A 1 71 ? 18.528 -11.072 -14.574 1.00 87.88 71 CYS A O 1
ATOM 580 N N . ASN A 1 72 ? 20.467 -9.910 -14.452 1.00 85.25 72 ASN A N 1
ATOM 581 C CA . ASN A 1 72 ? 20.513 -9.560 -15.853 1.00 85.25 72 ASN A CA 1
ATOM 582 C C . ASN A 1 72 ? 21.329 -10.627 -16.585 1.00 85.25 72 ASN A C 1
ATOM 584 O O . ASN A 1 72 ? 22.471 -10.916 -16.206 1.00 85.25 72 ASN A O 1
ATOM 588 N N . PRO A 1 73 ? 20.764 -11.249 -17.629 1.00 78.81 73 PRO A N 1
ATOM 589 C CA . PRO A 1 73 ? 21.597 -12.008 -18.536 1.00 78.81 73 PRO A CA 1
ATOM 590 C C . PRO A 1 73 ? 22.564 -11.028 -19.193 1.00 78.81 73 PRO A C 1
ATOM 592 O O . PRO A 1 73 ? 22.108 -10.048 -19.787 1.00 78.81 73 PRO A O 1
ATOM 595 N N . ALA A 1 74 ? 23.874 -11.257 -19.082 1.00 68.25 74 ALA A N 1
ATOM 596 C CA . ALA A 1 74 ? 24.805 -10.469 -19.874 1.00 68.25 74 ALA A CA 1
ATOM 597 C C . ALA A 1 74 ? 24.430 -10.678 -21.342 1.00 68.25 74 ALA A C 1
ATOM 599 O O . ALA A 1 74 ? 24.360 -11.815 -21.818 1.00 68.25 74 ALA A O 1
ATOM 600 N N . ALA A 1 75 ? 24.141 -9.587 -22.053 1.00 54.56 75 ALA A N 1
ATOM 601 C CA . ALA A 1 75 ? 24.159 -9.631 -23.500 1.00 54.56 75 ALA A CA 1
ATOM 602 C C . ALA A 1 75 ? 25.589 -10.025 -23.860 1.00 54.56 75 ALA A C 1
ATOM 604 O O . ALA A 1 75 ? 26.513 -9.250 -23.623 1.00 54.56 75 ALA A O 1
ATOM 605 N N . ALA A 1 76 ? 25.774 -11.261 -24.320 1.00 51.81 76 ALA A N 1
ATOM 606 C CA . ALA A 1 76 ? 27.036 -11.722 -24.862 1.00 51.81 76 ALA A CA 1
ATOM 607 C C . ALA A 1 76 ? 27.367 -10.817 -26.055 1.00 51.81 76 ALA A C 1
ATOM 609 O O . ALA A 1 76 ? 26.881 -11.022 -27.165 1.00 51.81 76 ALA A O 1
ATOM 610 N N . ALA A 1 77 ? 28.100 -9.741 -25.786 1.00 50.03 77 ALA A N 1
ATOM 611 C CA . ALA A 1 77 ? 28.775 -8.969 -26.801 1.00 50.03 77 ALA A CA 1
ATOM 612 C C . ALA A 1 77 ? 29.928 -9.854 -27.263 1.00 50.03 77 ALA A C 1
ATOM 614 O O . ALA A 1 77 ? 30.870 -10.040 -26.502 1.00 50.03 77 ALA A O 1
ATOM 615 N N . ASP A 1 78 ? 29.762 -10.444 -28.448 1.00 56.19 78 ASP A N 1
ATOM 616 C CA . ASP A 1 78 ? 30.790 -11.162 -29.203 1.00 56.19 78 ASP A CA 1
ATOM 617 C C . ASP A 1 78 ? 31.647 -12.122 -28.370 1.00 56.19 78 ASP A C 1
ATOM 619 O O . ASP A 1 78 ? 32.724 -11.770 -27.909 1.00 56.19 78 ASP A O 1
ATOM 623 N N . ASP A 1 79 ? 31.194 -13.361 -28.196 1.00 51.88 79 ASP A N 1
ATOM 624 C CA . ASP A 1 79 ? 31.977 -14.483 -28.720 1.00 51.88 79 ASP A CA 1
ATOM 625 C C . ASP A 1 79 ? 31.294 -15.831 -28.471 1.00 51.88 79 ASP A C 1
ATOM 627 O O . ASP A 1 79 ? 30.583 -16.084 -27.500 1.00 51.88 79 ASP A O 1
ATOM 631 N N . THR A 1 80 ? 31.514 -16.689 -29.450 1.00 57.69 80 THR A N 1
ATOM 632 C CA . THR A 1 80 ? 30.875 -17.952 -29.812 1.00 57.69 80 THR A CA 1
ATOM 633 C C . THR A 1 80 ? 31.010 -19.133 -28.836 1.00 57.69 80 THR A C 1
ATOM 635 O O . THR A 1 80 ? 30.994 -20.268 -29.299 1.00 57.69 80 THR A O 1
ATOM 638 N N . ASP A 1 81 ? 31.064 -18.931 -27.514 1.00 56.34 81 ASP A N 1
ATOM 639 C CA . ASP A 1 81 ? 31.144 -20.049 -26.557 1.00 56.34 81 ASP A CA 1
ATOM 640 C C . ASP A 1 81 ? 30.012 -20.076 -25.513 1.00 56.34 81 ASP A C 1
ATOM 642 O O . ASP A 1 81 ? 29.683 -19.114 -24.822 1.00 56.34 81 ASP A O 1
ATOM 646 N N . SER A 1 82 ? 29.390 -21.247 -25.412 1.00 58.97 82 SER A N 1
ATOM 647 C CA . SER A 1 82 ? 28.037 -21.547 -24.928 1.00 58.97 82 SER A CA 1
ATOM 648 C C . SER A 1 82 ? 27.776 -21.440 -23.416 1.00 58.97 82 SER A C 1
ATOM 650 O O . SER A 1 82 ? 26.883 -22.118 -22.907 1.00 58.97 82 SER A O 1
ATOM 652 N N . ASN A 1 83 ? 28.507 -20.609 -22.672 1.00 68.31 83 ASN A N 1
ATOM 653 C CA . ASN A 1 83 ? 28.264 -20.419 -21.240 1.00 68.31 83 ASN A CA 1
ATOM 654 C C . ASN A 1 83 ? 27.569 -19.081 -20.994 1.00 68.31 83 ASN A C 1
ATOM 656 O O . ASN A 1 83 ? 28.202 -18.041 -20.842 1.00 68.31 83 ASN A O 1
ATOM 660 N N . PHE A 1 84 ? 26.238 -19.121 -20.939 1.00 72.94 84 PHE A N 1
ATOM 661 C CA . PHE A 1 84 ? 25.401 -17.977 -20.591 1.00 72.94 84 PHE A CA 1
ATOM 662 C C . PHE A 1 84 ? 25.625 -17.578 -19.125 1.00 72.94 84 PHE A C 1
ATOM 664 O O . PHE A 1 84 ? 24.965 -18.084 -18.215 1.00 72.94 84 PHE A O 1
ATOM 671 N N . VAL A 1 85 ? 26.588 -16.691 -18.876 1.00 80.19 85 VAL A N 1
ATOM 672 C CA . VAL A 1 85 ? 26.833 -16.148 -17.537 1.00 80.19 85 VAL A CA 1
ATOM 673 C C . VAL A 1 85 ? 25.861 -14.996 -17.297 1.00 80.19 85 VAL A C 1
ATOM 675 O O . VAL A 1 85 ? 25.835 -14.010 -18.028 1.00 80.19 85 VAL A O 1
ATOM 678 N N . SER A 1 86 ? 25.026 -15.133 -16.270 1.00 85.06 86 SER A N 1
ATOM 679 C CA . SER A 1 86 ? 24.159 -14.054 -15.791 1.00 85.06 86 SER A CA 1
ATOM 680 C C . SER A 1 86 ? 24.806 -13.372 -14.592 1.00 85.06 86 SER A C 1
ATOM 682 O O . SER A 1 86 ? 25.408 -14.044 -13.749 1.00 85.06 86 SER A O 1
ATOM 684 N N . TYR A 1 87 ? 24.643 -12.058 -14.488 1.00 87.88 87 TYR A N 1
ATOM 685 C CA . TYR A 1 87 ? 25.176 -11.252 -13.391 1.00 87.88 87 TYR A CA 1
ATOM 686 C C . TYR A 1 87 ? 24.035 -10.624 -12.594 1.00 87.88 87 TYR A C 1
ATOM 688 O O . TYR A 1 87 ? 22.899 -10.535 -13.063 1.00 87.88 87 TYR A O 1
ATOM 696 N N . LEU A 1 88 ? 24.325 -10.233 -11.357 1.00 87.56 88 LEU A N 1
ATOM 697 C CA . LEU A 1 88 ? 23.385 -9.509 -10.508 1.00 87.56 88 LEU A CA 1
ATOM 698 C C . LEU A 1 88 ? 23.020 -8.164 -11.159 1.00 87.56 88 LEU A C 1
ATOM 700 O O . LEU A 1 88 ? 23.908 -7.428 -11.572 1.00 87.56 88 LEU A O 1
ATOM 704 N N . ALA A 1 89 ? 21.734 -7.804 -11.203 1.00 83.38 89 ALA A N 1
ATOM 705 C CA . ALA A 1 89 ? 21.288 -6.563 -11.850 1.00 83.38 89 ALA A CA 1
ATOM 706 C C . ALA A 1 89 ? 21.855 -5.281 -11.195 1.00 83.38 89 ALA A C 1
ATOM 708 O O . ALA A 1 89 ? 22.006 -4.261 -11.856 1.00 83.38 89 ALA A O 1
ATOM 709 N N . LEU A 1 90 ? 22.190 -5.331 -9.900 1.00 84.12 90 LEU A N 1
ATOM 710 C CA . LEU A 1 90 ? 22.849 -4.236 -9.169 1.00 84.12 90 LEU A CA 1
ATOM 711 C C . LEU A 1 90 ? 24.343 -4.090 -9.469 1.00 84.12 90 LEU A C 1
ATOM 713 O O . LEU A 1 90 ? 24.914 -3.029 -9.234 1.00 84.12 90 LEU A O 1
ATOM 717 N N . ASP A 1 91 ? 24.983 -5.177 -9.887 1.00 82.50 91 ASP A N 1
ATOM 718 C CA . ASP A 1 91 ? 26.432 -5.301 -10.007 1.00 82.50 91 ASP A CA 1
ATOM 719 C C . ASP A 1 91 ? 26.730 -6.207 -11.201 1.00 82.50 91 ASP A C 1
ATOM 721 O O . ASP A 1 91 ? 27.087 -7.383 -11.066 1.00 82.50 91 ASP A O 1
ATOM 725 N N . GLU A 1 92 ? 26.512 -5.633 -12.385 1.00 74.50 92 GLU A N 1
ATOM 726 C CA . GLU A 1 92 ? 26.545 -6.336 -13.669 1.00 74.50 92 GLU A CA 1
ATOM 727 C C . GLU A 1 92 ? 27.931 -6.909 -14.014 1.00 74.50 92 GLU A C 1
ATOM 729 O O . GLU A 1 92 ? 28.048 -7.673 -14.967 1.00 74.50 92 GLU A O 1
ATOM 734 N N . GLN A 1 93 ? 28.987 -6.568 -13.261 1.00 77.75 93 GLN A N 1
ATOM 735 C CA . GLN A 1 93 ? 30.372 -6.905 -13.612 1.00 77.75 93 GLN A CA 1
ATOM 736 C C . GLN A 1 93 ? 31.068 -7.854 -12.632 1.00 77.75 93 GLN A C 1
ATOM 738 O O . GLN A 1 93 ? 31.933 -8.622 -13.057 1.00 77.75 93 GLN A O 1
ATOM 743 N N . HIS A 1 94 ? 30.729 -7.844 -11.338 1.00 83.12 94 HIS A N 1
ATOM 744 C CA . HIS A 1 94 ? 31.521 -8.585 -10.345 1.00 83.12 94 HIS A CA 1
ATOM 745 C C . HIS A 1 94 ? 30.811 -9.783 -9.727 1.00 83.12 94 HIS A C 1
ATOM 747 O O . HIS A 1 94 ? 31.478 -10.731 -9.300 1.00 83.12 94 HIS A O 1
ATOM 753 N N . THR A 1 95 ? 29.481 -9.777 -9.685 1.00 86.88 95 THR A N 1
ATOM 754 C CA . THR A 1 95 ? 28.741 -10.786 -8.930 1.00 86.88 95 THR A CA 1
ATOM 755 C C . THR A 1 95 ? 27.946 -11.704 -9.861 1.00 86.88 95 THR A C 1
ATOM 757 O O . THR A 1 95 ? 26.919 -11.318 -10.417 1.00 86.88 95 THR A O 1
ATOM 760 N N . GLN A 1 96 ? 28.406 -12.954 -10.007 1.00 89.44 96 GLN A N 1
ATOM 761 C CA . GLN A 1 96 ? 27.703 -13.985 -10.778 1.00 89.44 96 GLN A CA 1
ATOM 762 C C . GLN A 1 96 ? 26.372 -14.377 -10.123 1.00 89.44 96 GLN A C 1
ATOM 764 O O . GLN A 1 96 ? 26.252 -14.497 -8.900 1.00 89.44 96 GLN A O 1
ATOM 769 N N . CYS A 1 97 ? 25.365 -14.607 -10.958 1.00 90.12 97 CYS A N 1
ATOM 770 C CA . CYS A 1 97 ? 24.018 -14.952 -10.534 1.00 90.12 97 CYS A CA 1
ATOM 771 C C . CYS A 1 97 ? 23.989 -16.273 -9.735 1.00 90.12 97 CYS A C 1
ATOM 773 O O . CYS A 1 97 ? 24.598 -17.258 -10.145 1.00 90.12 97 CYS A O 1
ATOM 775 N N . TRP A 1 98 ? 23.287 -16.290 -8.593 1.00 90.25 98 TRP A N 1
ATOM 776 C CA . TRP A 1 98 ? 23.117 -17.439 -7.686 1.00 90.25 98 TRP A CA 1
ATOM 777 C C . TRP A 1 98 ? 24.399 -18.135 -7.196 1.00 90.25 98 TRP A C 1
ATOM 779 O O . TRP A 1 98 ? 24.320 -19.230 -6.645 1.00 90.25 98 TRP A O 1
ATOM 789 N N . SER A 1 99 ? 25.568 -17.506 -7.335 1.00 91.12 99 SER A N 1
ATOM 790 C CA . SER A 1 99 ? 26.853 -18.067 -6.907 1.00 91.12 99 SER A CA 1
ATOM 791 C C . SER A 1 99 ? 27.572 -17.144 -5.920 1.00 91.12 99 SER A C 1
ATOM 793 O O . SER A 1 99 ? 27.401 -15.921 -5.933 1.00 91.12 99 SER A O 1
ATOM 795 N N . GLY A 1 100 ? 28.375 -17.733 -5.029 1.00 93.25 100 GLY A N 1
ATOM 796 C CA . GLY A 1 100 ? 29.202 -17.014 -4.059 1.00 93.25 100 GLY A CA 1
ATOM 797 C C . GLY A 1 100 ? 28.414 -16.007 -3.212 1.00 93.25 100 GLY A C 1
ATOM 798 O O . GLY A 1 100 ? 27.517 -16.372 -2.454 1.00 93.25 100 GLY A O 1
ATOM 799 N N . LYS A 1 101 ? 28.752 -14.716 -3.335 1.00 90.81 101 LYS A N 1
ATOM 800 C CA . LYS A 1 101 ? 28.144 -13.634 -2.538 1.00 90.81 101 LYS A CA 1
ATOM 801 C C . LYS A 1 101 ? 26.654 -13.438 -2.822 1.00 90.81 101 LYS A C 1
ATOM 803 O O . LYS A 1 101 ? 25.903 -13.181 -1.884 1.00 90.81 101 LYS A O 1
ATOM 808 N N . HIS A 1 102 ? 26.213 -13.594 -4.075 1.00 92.50 102 HIS A N 1
ATOM 809 C CA . HIS A 1 102 ? 24.801 -13.403 -4.409 1.00 92.50 102 HIS A CA 1
ATOM 810 C C . HIS A 1 102 ? 23.922 -14.441 -3.711 1.00 92.50 102 HIS A C 1
ATOM 812 O O . HIS A 1 102 ? 22.872 -14.083 -3.197 1.00 92.50 102 HIS A O 1
ATOM 818 N N . GLN A 1 103 ? 24.371 -15.692 -3.578 1.00 94.75 103 GLN A N 1
ATOM 819 C CA . GLN A 1 103 ? 23.608 -16.711 -2.853 1.00 94.75 103 GLN A CA 1
ATOM 820 C C . GLN A 1 103 ? 23.295 -16.283 -1.406 1.00 94.75 103 GLN A C 1
ATOM 822 O O . GLN A 1 103 ? 22.174 -16.471 -0.933 1.00 94.75 103 GLN A O 1
ATOM 827 N N . HIS A 1 104 ? 24.254 -15.658 -0.716 1.00 94.12 104 HIS A N 1
ATOM 828 C CA . HIS A 1 104 ? 24.044 -15.142 0.638 1.00 94.12 104 HIS A CA 1
ATOM 829 C C . HIS A 1 104 ? 23.085 -13.949 0.666 1.00 94.12 104 HIS A C 1
ATOM 831 O O . HIS A 1 104 ? 22.178 -13.922 1.496 1.00 94.12 104 HIS A O 1
ATOM 837 N N . TYR A 1 105 ? 23.247 -1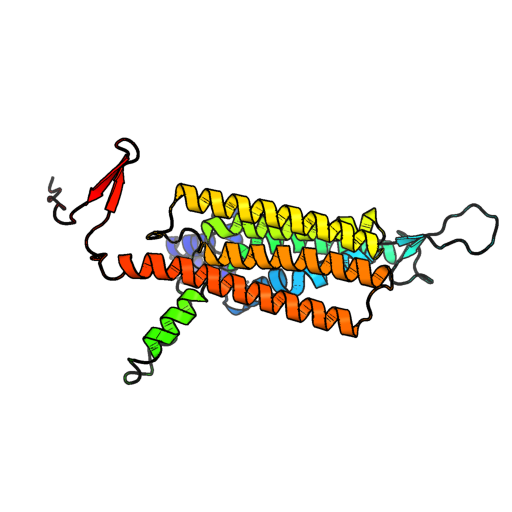2.990 -0.249 1.00 91.94 105 TYR A N 1
ATOM 838 C CA . TYR A 1 105 ? 22.343 -11.842 -0.348 1.00 91.94 105 TYR A CA 1
ATOM 839 C C . TYR A 1 105 ? 20.917 -12.276 -0.682 1.00 91.94 105 TYR A C 1
ATOM 841 O O . TYR A 1 105 ? 19.980 -11.817 -0.041 1.00 91.94 105 TYR A O 1
ATOM 849 N N . ALA A 1 106 ? 20.755 -13.220 -1.608 1.00 92.00 106 ALA A N 1
ATOM 850 C CA . ALA A 1 106 ? 19.461 -13.765 -1.979 1.00 92.00 106 ALA A CA 1
ATOM 851 C C . ALA A 1 106 ? 18.795 -14.495 -0.808 1.00 92.00 106 ALA A C 1
ATOM 853 O O . ALA A 1 106 ? 17.614 -14.278 -0.547 1.00 92.00 106 ALA A O 1
ATOM 854 N N . ALA A 1 107 ? 19.547 -15.303 -0.053 1.00 94.62 107 ALA A N 1
ATOM 855 C CA . ALA A 1 107 ? 19.023 -15.976 1.134 1.00 94.62 107 ALA A CA 1
ATOM 856 C C . ALA A 1 107 ? 18.536 -14.974 2.196 1.00 94.62 107 ALA A C 1
ATOM 858 O O . ALA A 1 107 ? 17.440 -15.131 2.736 1.00 94.62 107 ALA A O 1
ATOM 859 N N . VAL A 1 108 ? 19.319 -13.923 2.466 1.00 94.19 108 VAL A N 1
ATOM 860 C CA . VAL A 1 108 ? 18.936 -12.861 3.410 1.00 94.19 108 VAL A CA 1
ATOM 861 C C . VAL A 1 108 ? 17.720 -12.089 2.901 1.00 94.19 108 VAL A C 1
ATOM 863 O O . VAL A 1 108 ? 16.779 -11.887 3.663 1.00 94.19 108 VAL A O 1
A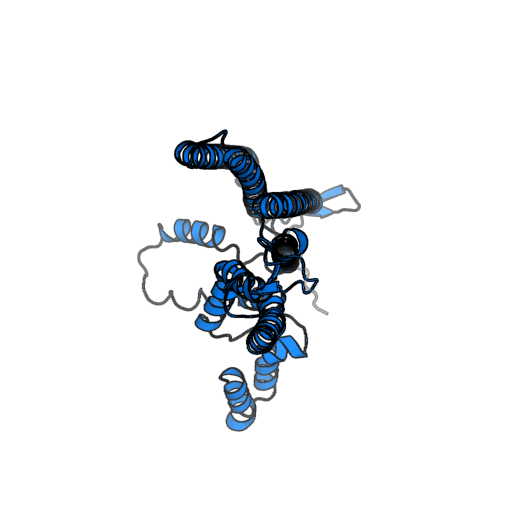TOM 866 N N . SER A 1 109 ? 17.693 -11.707 1.624 1.00 92.81 109 SER A N 1
ATOM 867 C CA . SER A 1 109 ? 16.564 -10.991 1.025 1.00 92.81 109 SER A CA 1
ATOM 868 C C . SER A 1 109 ? 15.276 -11.808 1.065 1.00 92.81 109 SER A C 1
ATOM 870 O O . SER A 1 109 ? 14.242 -11.275 1.453 1.00 92.81 109 SER A O 1
ATOM 872 N N . LEU A 1 110 ? 15.323 -13.104 0.741 1.00 92.25 110 LEU A N 1
ATOM 873 C CA . LEU A 1 110 ? 14.157 -13.990 0.830 1.00 92.25 110 LEU A CA 1
ATOM 874 C C . LEU A 1 110 ? 13.652 -14.128 2.269 1.00 92.25 110 LEU A C 1
ATOM 876 O O . LEU A 1 110 ? 12.443 -14.097 2.493 1.00 92.25 110 LEU A O 1
ATOM 880 N N . LEU A 1 111 ? 14.559 -14.231 3.246 1.00 94.25 111 LEU A N 1
ATOM 881 C CA . LEU A 1 111 ? 14.193 -14.257 4.661 1.00 94.25 111 LEU A CA 1
ATOM 882 C C . LEU A 1 111 ? 13.522 -12.942 5.074 1.00 94.25 111 LEU A C 1
ATOM 884 O O . LEU A 1 111 ? 12.450 -12.965 5.676 1.00 94.25 111 LEU A O 1
ATOM 888 N N . LEU A 1 112 ? 14.115 -11.798 4.720 1.00 92.06 112 LEU A N 1
ATOM 889 C CA . LEU A 1 112 ? 13.562 -10.482 5.036 1.00 92.06 112 LEU A CA 1
ATOM 890 C C . LEU A 1 112 ? 12.189 -10.279 4.393 1.00 92.06 112 LEU A C 1
ATOM 892 O O . LEU A 1 112 ? 11.265 -9.892 5.097 1.00 92.06 112 LEU A O 1
ATOM 896 N N . ILE A 1 113 ? 12.022 -10.606 3.109 1.00 90.12 113 ILE A N 1
ATOM 897 C CA . ILE A 1 113 ? 10.727 -10.547 2.412 1.00 90.12 113 ILE A CA 1
ATOM 898 C C . ILE A 1 113 ? 9.701 -11.454 3.106 1.00 90.12 113 ILE A C 1
ATOM 900 O O . ILE A 1 113 ? 8.571 -11.030 3.351 1.00 90.12 113 ILE A O 1
ATOM 904 N N . GLY A 1 114 ? 10.103 -12.677 3.465 1.00 89.38 114 GLY A N 1
ATOM 905 C CA . GLY A 1 114 ? 9.245 -13.663 4.120 1.00 89.38 114 GLY A CA 1
ATOM 906 C C . GLY A 1 114 ? 8.713 -13.223 5.486 1.00 89.38 114 GLY A C 1
ATOM 907 O O . GLY A 1 114 ? 7.617 -13.630 5.854 1.00 89.38 114 GLY A O 1
ATOM 908 N N . TYR A 1 115 ? 9.437 -12.370 6.216 1.00 91.06 115 TYR A N 1
ATOM 909 C CA . TYR A 1 115 ? 8.952 -11.772 7.467 1.00 91.06 115 TYR A CA 1
ATOM 910 C C . TYR A 1 115 ? 8.263 -10.425 7.261 1.00 91.06 115 TYR A C 1
ATOM 912 O O . TYR A 1 115 ? 7.267 -10.134 7.922 1.00 91.06 115 TYR A O 1
ATOM 920 N N . TYR A 1 116 ? 8.787 -9.603 6.358 1.00 90.69 116 TYR A N 1
ATOM 921 C CA . TYR A 1 116 ? 8.335 -8.235 6.166 1.00 90.69 116 TYR A CA 1
ATOM 922 C C . TYR A 1 116 ? 6.957 -8.170 5.509 1.00 90.69 116 TYR A C 1
ATOM 924 O O . TYR A 1 116 ? 6.114 -7.406 5.968 1.00 90.69 116 TYR A O 1
ATOM 932 N N . ILE A 1 117 ? 6.677 -9.021 4.512 1.00 88.12 117 ILE A N 1
ATOM 933 C CA . ILE A 1 117 ? 5.348 -9.059 3.888 1.00 88.12 117 ILE A CA 1
ATOM 934 C C . ILE A 1 117 ? 4.271 -9.415 4.927 1.00 88.12 117 ILE A C 1
ATOM 936 O O . ILE A 1 117 ? 3.368 -8.599 5.094 1.00 88.12 117 ILE A O 1
ATOM 940 N N . PRO A 1 118 ? 4.350 -10.534 5.684 1.00 86.06 118 PRO A N 1
ATOM 941 C CA . PRO A 1 118 ? 3.363 -10.832 6.724 1.00 86.06 118 PRO A CA 1
ATOM 942 C C . PRO A 1 118 ? 3.266 -9.755 7.804 1.00 86.06 118 PRO A C 1
ATOM 944 O O . PRO A 1 118 ? 2.161 -9.449 8.257 1.00 86.06 118 PRO A O 1
ATOM 947 N N . LEU A 1 119 ? 4.396 -9.154 8.197 1.00 86.81 119 LEU A N 1
ATOM 948 C CA . LEU A 1 119 ? 4.409 -8.039 9.142 1.00 86.81 119 LEU A CA 1
ATOM 949 C C . LEU A 1 119 ? 3.550 -6.878 8.620 1.00 86.81 119 LEU A C 1
ATOM 951 O O . LEU A 1 119 ? 2.679 -6.399 9.336 1.00 86.81 119 LEU A O 1
ATOM 955 N N . SER A 1 120 ? 3.723 -6.472 7.366 1.00 87.00 120 SER A N 1
ATOM 956 C CA . SER A 1 120 ? 2.964 -5.356 6.800 1.00 87.00 120 SER A CA 1
ATOM 957 C C . SER A 1 120 ? 1.522 -5.717 6.434 1.00 87.00 120 SER A C 1
ATOM 959 O O . SER A 1 120 ? 0.631 -4.894 6.599 1.00 87.00 120 SER A O 1
ATOM 961 N N . THR A 1 121 ? 1.247 -6.941 5.969 1.00 82.50 121 THR A N 1
ATOM 962 C CA . THR A 1 121 ? -0.102 -7.335 5.518 1.00 82.50 121 THR A CA 1
ATOM 963 C C . THR A 1 121 ? -1.026 -7.788 6.641 1.00 82.50 121 THR A C 1
ATOM 965 O O . THR A 1 121 ? -2.239 -7.643 6.514 1.00 82.50 121 THR A O 1
ATOM 968 N N . MET A 1 122 ? -0.482 -8.427 7.681 1.00 82.06 122 MET A N 1
ATOM 969 C CA . MET A 1 122 ? -1.275 -9.035 8.758 1.00 82.06 122 MET A CA 1
ATOM 970 C C . MET A 1 122 ? -1.087 -8.313 10.081 1.00 82.06 122 MET A C 1
ATOM 972 O O . MET A 1 122 ? -2.040 -8.185 10.839 1.00 82.06 122 MET A O 1
ATOM 976 N N . ILE A 1 123 ? 0.138 -7.876 10.376 1.00 84.06 123 ILE A N 1
ATOM 977 C CA . ILE A 1 123 ? 0.479 -7.388 11.707 1.00 84.06 123 ILE A CA 1
ATOM 978 C C . ILE A 1 123 ? 0.260 -5.882 11.840 1.00 84.06 123 ILE A C 1
ATOM 980 O O . ILE A 1 123 ? -0.331 -5.456 12.827 1.00 84.06 123 ILE A O 1
ATOM 984 N N . ALA A 1 124 ? 0.692 -5.085 10.863 1.00 85.62 124 ALA A N 1
ATOM 985 C CA . ALA A 1 124 ? 0.544 -3.633 10.892 1.00 85.62 124 ALA A CA 1
ATOM 986 C C . ALA A 1 124 ? -0.908 -3.161 11.080 1.00 85.62 124 ALA A C 1
ATOM 988 O O . ALA A 1 124 ? -1.113 -2.342 11.972 1.00 85.62 124 ALA A O 1
ATOM 989 N N . PRO A 1 125 ? -1.922 -3.743 10.402 1.00 79.50 125 PRO A N 1
ATOM 990 C CA . PRO A 1 125 ? -3.311 -3.353 10.630 1.00 79.50 125 PRO A CA 1
ATOM 991 C C . PRO A 1 125 ? -3.765 -3.535 12.081 1.00 79.50 125 PRO A C 1
ATOM 993 O O . PRO A 1 125 ? -4.604 -2.782 12.543 1.00 79.50 125 PRO A O 1
ATOM 996 N N . MET A 1 126 ? -3.189 -4.492 12.823 1.00 81.00 126 MET A N 1
ATOM 997 C CA . MET A 1 126 ? -3.535 -4.710 14.232 1.00 81.00 126 MET A CA 1
ATOM 998 C C . MET A 1 126 ? -2.977 -3.625 15.171 1.00 81.00 126 MET A C 1
ATOM 1000 O O . MET A 1 126 ? -3.400 -3.544 16.323 1.00 81.00 126 MET A O 1
ATOM 1004 N N . PHE A 1 127 ? -2.002 -2.828 14.719 1.00 80.38 127 PHE A N 1
ATOM 1005 C CA . PHE A 1 127 ? -1.430 -1.719 15.487 1.00 80.38 127 PHE A CA 1
ATOM 1006 C C . PHE A 1 127 ? -2.216 -0.413 15.337 1.00 80.38 127 PHE A C 1
ATOM 1008 O O . PHE A 1 127 ? -2.121 0.425 16.232 1.00 80.38 127 PHE A O 1
ATOM 1015 N N . ASP A 1 128 ? -3.000 -0.264 14.269 1.00 70.19 128 ASP A N 1
ATOM 1016 C CA . ASP A 1 128 ? -3.833 0.923 14.024 1.00 70.19 128 ASP A CA 1
ATOM 1017 C C . ASP A 1 128 ? -5.117 0.924 14.886 1.00 70.19 128 ASP A C 1
ATOM 1019 O O . ASP A 1 128 ? -5.863 1.894 14.911 1.00 70.19 128 ASP A O 1
ATOM 1023 N N . GLU A 1 129 ? -5.393 -0.162 15.619 1.00 61.38 129 GLU A N 1
ATOM 1024 C CA . GLU A 1 129 ? -6.687 -0.399 16.277 1.00 61.38 129 GLU A CA 1
ATOM 1025 C C . GLU A 1 129 ? -6.735 -0.041 17.756 1.00 61.38 129 GLU A C 1
ATOM 1027 O O . GLU A 1 129 ? -7.681 -0.453 18.419 1.00 61.38 129 GLU A O 1
ATOM 1032 N N . VAL A 1 130 ? -5.721 0.618 18.321 1.00 63.81 130 VAL A N 1
ATOM 1033 C CA . VAL A 1 130 ? -5.664 0.847 19.774 1.00 63.81 130 VAL A CA 1
ATOM 1034 C C . VAL A 1 130 ? -6.687 1.934 20.148 1.00 63.81 130 VAL A C 1
ATOM 1036 O O . VAL A 1 130 ? -6.376 3.118 20.018 1.00 63.81 130 VAL A O 1
ATOM 1039 N N . PRO A 1 131 ? -7.905 1.584 20.619 1.00 54.62 131 PRO A N 1
ATOM 1040 C CA . PRO A 1 131 ? -8.973 2.553 20.808 1.00 54.62 131 PRO A CA 1
ATOM 1041 C C . PRO A 1 131 ? -8.728 3.311 22.113 1.00 54.62 131 PRO A C 1
ATOM 1043 O O . PRO A 1 131 ? -8.400 2.702 23.135 1.00 54.62 131 PRO A O 1
ATOM 1046 N N . GLY A 1 132 ? -8.929 4.627 22.097 1.00 56.75 132 GLY A N 1
ATOM 1047 C CA . GLY A 1 132 ? -9.049 5.425 23.322 1.00 56.75 132 GLY A CA 1
ATOM 1048 C C . GLY A 1 132 ? -7.741 5.863 23.976 1.00 56.75 132 GLY A C 1
ATOM 1049 O O . GLY A 1 132 ? -7.759 6.271 25.129 1.00 56.75 132 GLY A O 1
ATOM 1050 N N . GLN A 1 133 ? -6.602 5.808 23.282 1.00 52.31 133 GLN A N 1
ATOM 1051 C CA . GLN A 1 133 ? -5.348 6.281 23.879 1.00 52.31 133 GLN A CA 1
ATOM 1052 C C . GLN A 1 133 ? -5.028 7.751 23.586 1.00 52.31 133 GLN A C 1
ATOM 1054 O O . GLN A 1 133 ? -4.121 8.294 24.219 1.00 52.31 133 GLN A O 1
ATOM 1059 N N . ASP A 1 134 ? -5.726 8.393 22.649 1.00 52.91 134 ASP A N 1
ATOM 1060 C CA . ASP A 1 134 ? -5.436 9.769 22.225 1.00 52.91 134 ASP A CA 1
ATOM 1061 C C . ASP A 1 134 ? -6.271 10.842 22.941 1.00 52.91 134 ASP A C 1
ATOM 1063 O O . ASP A 1 134 ? -5.893 12.007 22.885 1.00 52.91 134 ASP A O 1
ATOM 1067 N N . ASP A 1 135 ? -7.292 10.456 23.715 1.00 54.88 135 ASP A N 1
ATOM 1068 C CA . ASP A 1 135 ? -8.183 11.406 24.404 1.00 54.88 135 ASP A CA 1
ATOM 1069 C C . ASP A 1 135 ? -7.859 11.618 25.899 1.00 54.88 135 ASP A C 1
ATOM 1071 O O . ASP A 1 135 ? -8.344 12.565 26.512 1.00 54.88 135 ASP A O 1
ATOM 1075 N N . GLU A 1 136 ? -7.017 10.784 26.520 1.00 54.19 136 GLU A N 1
ATOM 1076 C CA . GLU A 1 136 ? -6.780 10.859 27.978 1.00 54.19 136 GLU A CA 1
ATOM 1077 C C . GLU A 1 136 ? -5.621 11.794 28.392 1.00 54.19 136 GLU A C 1
ATOM 1079 O O . GLU A 1 136 ? -5.322 11.912 29.578 1.00 54.19 136 GLU A O 1
ATOM 1084 N N . GLY A 1 137 ? -4.940 12.454 27.445 1.00 51.38 137 GLY A N 1
ATOM 1085 C CA . GLY A 1 137 ? -3.697 13.199 27.713 1.00 51.38 137 GLY A CA 1
ATOM 1086 C C . GLY A 1 137 ? -3.740 14.725 27.577 1.00 51.38 137 GLY A C 1
ATOM 1087 O O . GLY A 1 137 ? -2.760 15.362 27.956 1.00 51.38 137 GLY A O 1
ATOM 1088 N N . GLU A 1 138 ? -4.812 15.316 27.038 1.00 51.50 138 GLU A N 1
ATOM 1089 C CA . GLU A 1 138 ? -4.871 16.766 26.742 1.00 51.50 138 GLU A CA 1
ATOM 1090 C C . GLU A 1 138 ? -5.861 17.553 27.634 1.00 51.50 138 GLU A C 1
ATOM 1092 O O . GLU A 1 138 ? -5.917 18.772 27.547 1.00 51.50 138 GLU A O 1
ATOM 1097 N N . ASN A 1 139 ? -6.561 16.909 28.579 1.00 48.25 139 ASN A N 1
ATOM 1098 C CA . ASN A 1 139 ? -7.649 17.533 29.358 1.00 48.25 139 ASN A CA 1
ATOM 1099 C C . ASN A 1 139 ? -7.259 18.220 30.690 1.00 48.25 139 ASN A C 1
ATOM 1101 O O . ASN A 1 139 ? -8.135 18.460 31.516 1.00 48.25 139 ASN A O 1
ATOM 1105 N N . GLU A 1 140 ? -5.990 18.556 30.948 1.00 52.66 140 GLU A N 1
ATOM 1106 C CA . GLU A 1 140 ? -5.614 19.245 32.208 1.00 52.66 140 GLU A CA 1
ATOM 1107 C C . GLU A 1 140 ? -5.183 20.712 32.052 1.00 52.66 140 GLU A C 1
ATOM 1109 O O . GLU A 1 140 ? -4.817 21.349 33.042 1.00 52.66 140 GLU A O 1
ATOM 1114 N N . ALA A 1 141 ? -5.251 21.295 30.853 1.00 54.81 141 ALA A N 1
ATOM 1115 C CA . ALA A 1 141 ? -4.940 22.712 30.685 1.00 54.81 141 ALA A CA 1
ATOM 1116 C C . ALA A 1 141 ? -5.609 23.321 29.447 1.00 54.81 141 ALA A C 1
ATOM 1118 O O . ALA A 1 141 ? -4.941 23.417 28.431 1.00 54.81 141 ALA A O 1
ATOM 1119 N N . GLU A 1 142 ? -6.877 23.745 29.537 1.00 51.53 142 GLU A N 1
ATOM 1120 C CA . GLU A 1 142 ? -7.428 24.918 28.818 1.00 51.53 142 GLU A CA 1
ATOM 1121 C C . GLU A 1 142 ? -8.951 25.046 29.039 1.00 51.53 142 GLU A C 1
ATOM 1123 O O . GLU A 1 142 ? -9.761 24.566 28.257 1.00 51.53 142 GLU A O 1
ATOM 1128 N N . ASP A 1 143 ? -9.347 25.749 30.104 1.00 53.97 143 ASP A N 1
ATOM 1129 C CA . ASP A 1 143 ? -10.752 26.057 30.441 1.00 53.97 143 ASP A CA 1
ATOM 1130 C C . ASP A 1 143 ? -11.325 27.288 29.687 1.00 53.97 143 ASP A C 1
ATOM 1132 O O . ASP A 1 143 ? -12.377 27.793 30.060 1.00 53.97 143 ASP A O 1
ATOM 1136 N N . ASP A 1 144 ? -10.683 27.808 28.627 1.00 56.03 144 ASP A N 1
ATOM 1137 C CA . ASP A 1 144 ? -11.082 29.106 28.027 1.00 56.03 144 ASP A CA 1
ATOM 1138 C C . ASP A 1 144 ? -11.133 29.168 26.475 1.00 56.03 144 ASP A C 1
ATOM 1140 O O . ASP A 1 144 ? -11.239 30.256 25.900 1.00 56.03 144 ASP A O 1
ATOM 1144 N N . ALA A 1 145 ? -11.112 28.038 25.749 1.00 54.97 145 ALA A N 1
ATOM 1145 C CA . ALA A 1 145 ? -11.088 28.016 24.268 1.00 54.97 145 ALA A CA 1
ATOM 1146 C C . ALA A 1 145 ? -12.265 27.264 23.594 1.00 54.97 145 ALA A C 1
ATOM 1148 O O . ALA A 1 145 ? -12.156 26.780 22.467 1.00 54.97 145 ALA A O 1
ATOM 1149 N N . GLU A 1 146 ? -13.433 27.239 24.236 1.00 55.41 146 GLU A N 1
ATOM 1150 C CA . GLU A 1 146 ? -14.569 26.335 23.959 1.00 55.41 146 GLU A CA 1
ATOM 1151 C C . GLU A 1 146 ? -15.252 26.427 22.570 1.00 55.41 146 GLU A C 1
ATOM 1153 O O . GLU A 1 146 ? -16.085 25.588 22.246 1.00 55.41 146 GLU A O 1
ATOM 1158 N N . LYS A 1 147 ? -14.945 27.413 21.710 1.00 53.50 147 LYS A N 1
ATOM 1159 C CA . LYS A 1 147 ? -15.664 27.592 20.420 1.00 53.50 147 LYS A CA 1
ATOM 1160 C C . LYS A 1 147 ? -14.875 27.307 19.146 1.00 53.50 147 LYS A C 1
ATOM 1162 O O . LYS A 1 147 ? -15.493 27.088 18.112 1.00 53.50 147 LYS A O 1
ATOM 1167 N N . ASN A 1 148 ? -13.542 27.292 19.190 1.00 54.75 148 ASN A N 1
ATOM 1168 C CA . ASN A 1 148 ? -12.722 26.935 18.018 1.00 54.75 148 ASN A CA 1
ATOM 1169 C C . ASN A 1 148 ? -12.269 25.467 18.038 1.00 54.75 148 ASN A C 1
ATOM 1171 O O . ASN A 1 148 ? -11.820 24.947 17.012 1.00 54.75 148 ASN A O 1
ATOM 1175 N N . GLU A 1 149 ? -12.379 24.793 19.183 1.00 55.53 149 GLU A N 1
ATOM 1176 C CA . GLU A 1 149 ? -12.030 23.380 19.300 1.00 55.53 149 GLU A CA 1
ATOM 1177 C C . GLU A 1 149 ? -13.088 22.453 18.714 1.00 55.53 149 GLU A C 1
ATOM 1179 O O . GLU A 1 149 ? -12.724 21.425 18.159 1.00 55.53 149 GLU A O 1
ATOM 1184 N N . GLU A 1 150 ? -14.369 22.824 18.725 1.00 57.06 150 GLU A N 1
ATOM 1185 C CA . GLU A 1 150 ? -15.433 21.968 18.189 1.00 57.06 150 GLU A CA 1
ATOM 1186 C C . GLU A 1 150 ? -15.295 21.738 16.670 1.00 57.06 150 GLU A C 1
ATOM 1188 O O . GLU A 1 150 ? -15.453 20.615 16.187 1.00 57.06 150 GLU A O 1
ATOM 1193 N N . GLU A 1 151 ? -14.924 22.769 15.900 1.00 56.50 151 GLU A N 1
ATOM 1194 C CA . GLU A 1 151 ? -14.667 22.627 14.458 1.00 56.50 151 GLU A CA 1
ATOM 1195 C C . GLU A 1 151 ? -13.355 21.890 14.169 1.00 56.50 151 GLU A C 1
ATOM 1197 O O . GLU A 1 151 ? -13.315 21.024 13.290 1.00 56.50 151 GLU A O 1
ATOM 1202 N N . LYS A 1 152 ? -12.281 22.177 14.922 1.00 57.22 152 LYS A N 1
ATOM 1203 C CA . LYS A 1 152 ? -11.017 21.433 14.799 1.00 57.22 152 LYS A CA 1
ATOM 1204 C C . LYS A 1 152 ? -11.191 19.969 15.179 1.00 57.22 152 LYS A C 1
ATOM 1206 O O . LYS A 1 152 ? -10.619 19.119 14.506 1.00 57.22 152 LYS A O 1
ATOM 1211 N N . SER A 1 153 ? -11.987 19.685 16.203 1.00 60.16 153 SER A N 1
ATOM 1212 C CA . SER A 1 153 ? -12.332 18.344 16.658 1.00 60.16 153 SER A CA 1
ATOM 1213 C C . SER A 1 153 ? -13.068 17.597 15.558 1.00 60.16 153 SER A C 1
ATOM 1215 O O . SER A 1 153 ? -12.583 16.553 15.150 1.00 60.16 153 SER A O 1
ATOM 1217 N N . LYS A 1 154 ? -14.112 18.176 14.944 1.00 55.75 154 LYS A N 1
ATOM 1218 C CA . LYS A 1 154 ? -14.832 17.548 13.820 1.00 55.75 154 LYS A CA 1
ATOM 1219 C C . LYS A 1 154 ? -13.939 17.282 12.612 1.00 55.75 154 LYS A C 1
ATOM 1221 O O . LYS A 1 154 ? -14.020 16.209 12.028 1.00 55.75 154 LYS A O 1
ATOM 1226 N N . LEU A 1 155 ? -13.055 18.212 12.248 1.00 51.53 155 LEU A N 1
ATOM 1227 C CA . LEU A 1 155 ? -12.128 18.032 11.123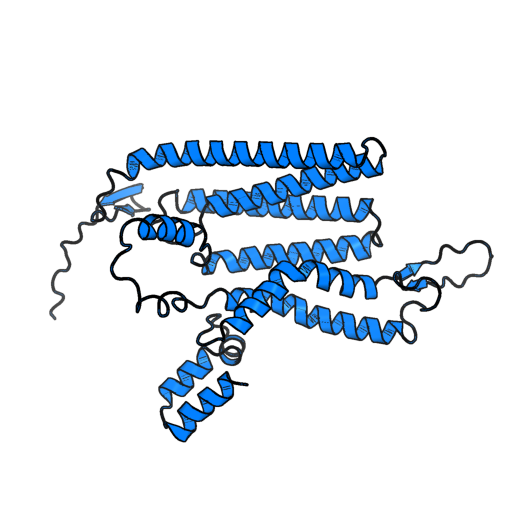 1.00 51.53 155 LEU A CA 1
ATOM 1228 C C . LEU A 1 155 ? -11.047 16.984 11.445 1.00 51.53 155 LEU A C 1
ATOM 1230 O O . LEU A 1 155 ? -10.699 16.177 10.587 1.00 51.53 155 LEU A O 1
ATOM 1234 N N . LYS A 1 156 ? -10.568 16.940 12.696 1.00 54.91 156 LYS A N 1
ATOM 1235 C CA . LYS A 1 156 ? -9.640 15.922 13.214 1.00 54.91 156 LYS A CA 1
ATOM 1236 C C . LYS A 1 156 ? -10.324 14.556 13.320 1.00 54.91 156 LYS A C 1
ATOM 1238 O O . LYS A 1 156 ? -9.690 13.579 12.970 1.00 54.91 156 LYS A O 1
ATOM 1243 N N . GLN A 1 157 ? -11.610 14.489 13.670 1.00 52.25 157 GLN A N 1
ATOM 1244 C CA . GLN A 1 157 ? -12.440 13.276 13.681 1.00 52.25 157 GLN A CA 1
ATOM 1245 C C . GLN A 1 157 ? -12.741 12.780 12.261 1.00 52.25 157 GLN A C 1
ATOM 1247 O O . GLN A 1 157 ? -12.704 11.583 12.002 1.00 52.25 157 GLN A O 1
ATOM 1252 N N . PHE A 1 158 ? -12.984 13.695 11.318 1.00 49.47 158 PHE A N 1
ATOM 1253 C CA . PHE A 1 158 ? -13.201 13.372 9.904 1.00 49.47 158 PHE A CA 1
ATOM 1254 C C . PHE A 1 158 ? -11.907 12.906 9.216 1.00 49.47 158 PHE A C 1
ATOM 1256 O O . PHE A 1 158 ? -11.943 12.076 8.308 1.00 49.47 158 PHE A O 1
ATOM 1263 N N . LEU A 1 159 ? -10.754 13.426 9.655 1.00 47.22 159 LEU A N 1
ATOM 1264 C CA . LEU A 1 159 ? -9.423 12.967 9.244 1.00 47.22 159 LEU A CA 1
ATOM 1265 C C . LEU A 1 159 ? -8.952 11.727 10.018 1.00 47.22 159 LEU A C 1
ATOM 1267 O O . LEU A 1 159 ? -8.151 10.963 9.476 1.00 47.22 159 LEU A O 1
ATOM 1271 N N . ALA A 1 160 ? -9.460 11.499 11.234 1.00 44.28 160 ALA A N 1
ATOM 1272 C CA . ALA A 1 160 ? -9.279 10.286 12.029 1.00 44.28 160 ALA A CA 1
ATOM 1273 C C . ALA A 1 160 ? -10.120 9.160 11.422 1.00 44.28 160 ALA A C 1
ATOM 1275 O O . ALA A 1 160 ? -11.106 8.665 11.963 1.00 44.28 160 ALA A O 1
ATOM 1276 N N . LEU A 1 161 ? -9.678 8.732 10.247 1.00 49.31 161 LEU A N 1
ATOM 1277 C CA . LEU A 1 161 ? -10.185 7.597 9.488 1.00 49.31 161 LEU A CA 1
ATOM 1278 C C . LEU A 1 161 ? -9.942 6.241 10.170 1.00 49.31 161 LEU A C 1
ATOM 1280 O O . LEU A 1 161 ? -10.155 5.198 9.553 1.00 49.31 161 LEU A O 1
ATOM 1284 N N . GLU A 1 162 ? -9.515 6.258 11.432 1.00 44.91 162 GLU A N 1
ATOM 1285 C CA . GLU A 1 162 ? -9.143 5.101 12.237 1.00 44.91 162 GLU A CA 1
ATOM 1286 C C . GLU A 1 162 ? -10.351 4.291 12.724 1.00 44.91 162 GLU A C 1
ATOM 1288 O O . GLU A 1 162 ? -10.213 3.094 12.896 1.00 44.91 162 GLU A O 1
ATOM 1293 N N . ASN A 1 163 ? -11.565 4.843 12.854 1.00 41.59 163 ASN A N 1
ATOM 1294 C CA . ASN A 1 163 ? -12.669 4.122 13.524 1.00 41.59 163 ASN A CA 1
ATOM 1295 C C . ASN A 1 163 ? -13.486 3.128 12.663 1.00 41.59 163 ASN A C 1
ATOM 1297 O O . ASN A 1 163 ? -14.424 2.513 13.165 1.00 41.59 163 ASN A O 1
ATOM 1301 N N . CYS A 1 164 ? -13.146 2.900 11.389 1.00 49.31 164 CYS A N 1
ATOM 1302 C CA . CYS A 1 164 ? -13.825 1.909 10.522 1.00 49.31 164 CYS A CA 1
ATOM 1303 C C . CYS A 1 164 ? -13.061 0.572 10.423 1.00 49.31 164 CYS A C 1
ATOM 1305 O O . CYS A 1 164 ? -12.947 -0.030 9.353 1.00 49.31 164 CYS A O 1
ATOM 1307 N N . VAL A 1 165 ? -12.506 0.126 11.549 1.00 52.81 165 VAL A N 1
ATOM 1308 C CA . VAL A 1 165 ? -11.400 -0.841 11.648 1.00 52.81 165 VAL A CA 1
ATOM 1309 C C . VAL A 1 165 ? -11.705 -2.224 11.063 1.00 52.81 165 VAL A C 1
ATOM 1311 O O . VAL A 1 165 ? -10.867 -2.801 10.371 1.00 52.81 165 VAL A O 1
ATOM 1314 N N . ASP A 1 166 ? -12.901 -2.775 11.279 1.00 56.12 166 ASP A N 1
ATOM 1315 C CA . ASP A 1 166 ? -13.145 -4.199 10.992 1.00 56.12 166 ASP A CA 1
ATOM 1316 C C . ASP A 1 166 ? -13.329 -4.513 9.494 1.00 56.12 166 ASP A C 1
ATOM 1318 O O . ASP A 1 166 ? -12.963 -5.598 9.038 1.00 56.12 166 ASP A O 1
ATOM 1322 N N . PHE A 1 167 ? -13.790 -3.547 8.691 1.00 57.12 167 PHE A N 1
ATOM 1323 C CA . PHE A 1 167 ? -13.925 -3.700 7.232 1.00 57.12 167 PHE A CA 1
ATOM 1324 C C . PHE A 1 167 ? -12.701 -3.218 6.446 1.00 57.12 167 PHE A C 1
ATOM 1326 O O . PHE A 1 167 ? -12.522 -3.587 5.284 1.00 57.12 167 PHE A O 1
ATOM 1333 N N . VAL A 1 168 ? -11.843 -2.402 7.060 1.00 65.62 168 VAL A N 1
ATOM 1334 C CA . VAL A 1 168 ? -10.646 -1.852 6.414 1.00 65.62 168 VAL A CA 1
ATOM 1335 C C . VAL A 1 168 ? -9.539 -2.910 6.288 1.00 65.62 168 VAL A C 1
ATOM 1337 O O . VAL A 1 168 ? -8.804 -2.890 5.299 1.00 65.62 168 VAL A O 1
ATOM 1340 N N . ARG A 1 169 ? -9.453 -3.889 7.204 1.00 67.38 169 ARG A N 1
ATOM 1341 C CA . ARG A 1 169 ? -8.359 -4.889 7.218 1.00 67.38 169 ARG A CA 1
ATOM 1342 C C . ARG A 1 169 ? -8.285 -5.756 5.954 1.00 67.38 169 ARG A C 1
ATOM 1344 O O . ARG A 1 169 ? -7.207 -5.825 5.359 1.00 67.38 169 ARG A O 1
ATOM 1351 N N . PRO A 1 170 ? -9.381 -6.395 5.487 1.00 70.62 170 PRO A N 1
ATOM 1352 C CA . PRO A 1 170 ? -9.336 -7.212 4.273 1.00 70.62 170 PRO A CA 1
ATOM 1353 C C . PRO A 1 170 ? -8.973 -6.379 3.043 1.00 70.62 170 PRO A C 1
ATOM 1355 O O . PRO A 1 170 ? -8.250 -6.843 2.166 1.00 70.62 170 PRO A O 1
ATOM 1358 N N . PHE A 1 171 ? -9.435 -5.127 3.008 1.00 73.81 171 PHE A N 1
ATOM 1359 C CA . PHE A 1 171 ? -9.144 -4.194 1.930 1.00 73.81 171 PHE A CA 1
ATOM 1360 C C . PHE A 1 171 ? -7.664 -3.786 1.901 1.00 73.81 171 PHE A C 1
ATOM 1362 O O . PHE A 1 171 ? -7.027 -3.917 0.858 1.00 73.81 171 PHE A O 1
ATOM 1369 N N . ILE A 1 172 ? -7.094 -3.332 3.026 1.00 76.38 172 ILE A N 1
ATOM 1370 C CA . ILE A 1 172 ? -5.667 -2.972 3.110 1.00 76.38 172 ILE A CA 1
ATOM 1371 C C . ILE A 1 172 ? -4.802 -4.186 2.776 1.00 76.38 172 ILE A C 1
ATOM 1373 O O . ILE A 1 172 ? -3.874 -4.077 1.976 1.00 76.38 172 ILE A O 1
ATOM 1377 N N . SER A 1 173 ? -5.149 -5.359 3.309 1.00 77.44 173 SER A N 1
ATOM 1378 C CA . SER A 1 173 ? -4.449 -6.602 2.996 1.00 77.44 173 SER A CA 1
ATOM 1379 C C . SER A 1 173 ? -4.475 -6.902 1.492 1.00 77.44 173 SER A C 1
ATOM 1381 O O . SER A 1 173 ? -3.423 -7.131 0.895 1.00 77.44 173 SER A O 1
ATOM 1383 N N . ALA A 1 174 ? -5.641 -6.803 0.840 1.00 79.50 174 ALA A N 1
ATOM 1384 C CA . ALA A 1 174 ? -5.775 -6.996 -0.606 1.00 79.50 174 ALA A CA 1
ATOM 1385 C C . ALA A 1 174 ? -4.962 -5.975 -1.423 1.00 79.50 174 ALA A C 1
ATOM 1387 O O . ALA A 1 174 ? -4.319 -6.345 -2.410 1.00 79.50 174 ALA A O 1
ATOM 1388 N N . VAL A 1 175 ? -4.934 -4.706 -1.002 1.00 80.06 175 VAL A N 1
ATOM 1389 C CA . VAL A 1 175 ? -4.109 -3.660 -1.628 1.00 80.06 175 VAL A CA 1
ATOM 1390 C C . VAL A 1 175 ? -2.625 -4.006 -1.518 1.00 80.06 175 VAL A C 1
ATOM 1392 O O . VAL A 1 175 ? -1.910 -3.960 -2.518 1.00 80.06 175 VAL A O 1
ATOM 1395 N N . THR A 1 176 ? -2.154 -4.396 -0.335 1.00 79.19 176 THR A N 1
ATOM 1396 C CA . THR A 1 176 ? -0.746 -4.745 -0.108 1.00 79.19 176 THR A CA 1
ATOM 1397 C C . THR A 1 176 ? -0.345 -6.006 -0.873 1.00 79.19 176 THR A C 1
ATOM 1399 O O . THR A 1 176 ? 0.707 -6.023 -1.510 1.00 79.19 176 THR A O 1
ATOM 1402 N N . VAL A 1 177 ? -1.205 -7.028 -0.920 1.00 82.94 177 VAL A N 1
ATOM 1403 C CA . VAL A 1 177 ? -0.992 -8.224 -1.754 1.00 82.94 177 VAL A CA 1
ATOM 1404 C C . VAL A 1 177 ? -0.902 -7.852 -3.233 1.00 82.94 177 VAL A C 1
ATOM 1406 O O . VAL A 1 177 ? -0.016 -8.338 -3.936 1.00 82.94 177 VAL A O 1
ATOM 1409 N N . THR A 1 178 ? -1.765 -6.953 -3.707 1.00 83.50 178 THR A N 1
ATOM 1410 C CA . THR A 1 178 ? -1.737 -6.500 -5.103 1.00 83.50 178 THR A CA 1
ATOM 1411 C C . THR A 1 178 ? -0.458 -5.721 -5.417 1.00 83.50 178 THR A C 1
ATOM 1413 O O . THR A 1 178 ? 0.151 -5.949 -6.460 1.00 83.50 178 THR A O 1
ATOM 1416 N N . LYS A 1 179 ? 0.019 -4.880 -4.490 1.00 81.50 179 LYS A N 1
ATOM 1417 C CA . LYS A 1 179 ? 1.323 -4.203 -4.599 1.00 81.50 179 LYS A CA 1
ATOM 1418 C C . LYS A 1 179 ? 2.481 -5.202 -4.667 1.00 81.50 179 LYS A C 1
ATOM 1420 O O . LYS A 1 179 ? 3.347 -5.060 -5.526 1.00 81.50 179 LYS A O 1
ATOM 1425 N N . CYS A 1 180 ? 2.489 -6.232 -3.815 1.00 82.81 180 CYS A N 1
ATOM 1426 C CA . CYS A 1 180 ? 3.485 -7.307 -3.882 1.00 82.81 180 CYS A CA 1
ATOM 1427 C C . CYS A 1 180 ? 3.459 -8.008 -5.237 1.00 82.81 180 CYS A C 1
ATOM 1429 O O . CYS A 1 180 ? 4.505 -8.210 -5.848 1.00 82.81 180 CYS A O 1
ATOM 1431 N N . PHE A 1 181 ? 2.265 -8.372 -5.708 1.00 85.38 181 PHE A N 1
ATOM 1432 C CA . PHE A 1 181 ? 2.092 -9.040 -6.989 1.00 85.38 181 PHE A CA 1
ATOM 1433 C C . PHE A 1 181 ? 2.598 -8.176 -8.144 1.00 85.38 181 PHE A C 1
ATOM 1435 O O . PHE A 1 181 ? 3.322 -8.678 -9.001 1.00 85.38 181 PHE A O 1
ATOM 1442 N N . MET A 1 182 ? 2.273 -6.882 -8.142 1.00 84.69 182 MET A N 1
ATOM 1443 C CA . MET A 1 182 ? 2.762 -5.911 -9.118 1.00 84.69 182 MET A CA 1
ATOM 1444 C C . MET A 1 182 ? 4.290 -5.846 -9.120 1.00 84.69 182 MET A C 1
ATOM 1446 O O . MET A 1 182 ? 4.895 -5.946 -10.183 1.00 84.69 182 MET A O 1
ATOM 1450 N N . LEU A 1 183 ? 4.910 -5.740 -7.941 1.00 81.38 183 LEU A N 1
ATOM 1451 C CA . LEU A 1 183 ? 6.362 -5.634 -7.801 1.00 81.38 183 LEU A CA 1
ATOM 1452 C C . LEU A 1 183 ? 7.056 -6.904 -8.301 1.00 81.38 183 LEU A C 1
ATOM 1454 O O . LEU A 1 183 ? 7.930 -6.843 -9.160 1.00 81.38 183 LEU A O 1
ATOM 1458 N N . ILE A 1 184 ? 6.609 -8.071 -7.833 1.00 83.69 184 ILE A N 1
ATOM 1459 C CA . ILE A 1 184 ? 7.143 -9.368 -8.262 1.00 83.69 184 ILE A CA 1
ATOM 1460 C C . ILE A 1 184 ? 6.957 -9.540 -9.776 1.00 83.69 184 ILE A C 1
ATOM 1462 O O . ILE A 1 184 ? 7.893 -9.926 -10.471 1.00 83.69 184 ILE A O 1
ATOM 1466 N N . SER A 1 185 ? 5.782 -9.214 -10.315 1.00 84.94 185 SER A N 1
ATOM 1467 C CA . SER A 1 185 ? 5.495 -9.368 -11.744 1.00 84.94 185 SER A CA 1
ATOM 1468 C C . SER A 1 185 ? 6.339 -8.427 -12.603 1.00 84.94 185 SER A C 1
ATOM 1470 O O . SER A 1 185 ? 6.961 -8.876 -13.563 1.00 84.94 185 SER A O 1
ATOM 1472 N N . ALA A 1 186 ? 6.420 -7.141 -12.250 1.00 83.88 186 ALA A N 1
ATOM 1473 C CA . ALA A 1 186 ? 7.238 -6.155 -12.958 1.00 83.88 186 ALA A CA 1
ATOM 1474 C C . ALA A 1 186 ? 8.713 -6.569 -12.977 1.00 83.88 186 ALA A C 1
ATOM 1476 O O . ALA A 1 186 ? 9.388 -6.513 -14.009 1.00 83.88 186 ALA A O 1
ATOM 1477 N N . THR A 1 187 ? 9.208 -7.053 -11.842 1.00 81.75 187 THR A N 1
ATOM 1478 C CA . THR A 1 187 ? 10.614 -7.383 -11.713 1.00 81.75 187 THR A CA 1
ATOM 1479 C C . THR A 1 187 ? 10.981 -8.725 -12.356 1.00 81.75 187 THR A C 1
ATOM 1481 O O . THR A 1 187 ? 11.964 -8.788 -13.093 1.00 81.75 187 THR A O 1
ATOM 1484 N N . PHE A 1 188 ? 10.200 -9.790 -12.151 1.00 81.62 188 PHE A N 1
ATOM 1485 C CA . PHE A 1 188 ? 10.540 -11.125 -12.661 1.00 81.62 188 PHE A CA 1
ATOM 1486 C C . PHE A 1 188 ? 10.079 -11.377 -14.100 1.00 81.62 188 PHE A C 1
ATOM 1488 O O . PHE A 1 188 ? 10.836 -11.961 -14.875 1.00 81.62 188 PHE A O 1
ATOM 1495 N N . LEU A 1 189 ? 8.870 -10.950 -14.488 1.00 83.25 189 LEU A N 1
ATOM 1496 C CA . LEU A 1 189 ? 8.352 -11.228 -15.838 1.00 83.25 189 LEU A CA 1
ATOM 1497 C C . LEU A 1 189 ? 8.994 -10.324 -16.884 1.00 83.25 189 LEU A C 1
ATOM 1499 O O . LEU A 1 189 ? 9.257 -10.755 -18.005 1.00 83.25 189 LEU A O 1
ATOM 1503 N N . PHE A 1 190 ? 9.274 -9.080 -16.506 1.00 82.94 190 PHE A N 1
ATOM 1504 C CA . PHE A 1 190 ? 9.753 -8.067 -17.436 1.00 82.94 190 PHE A CA 1
ATOM 1505 C C . PHE A 1 190 ? 11.188 -7.620 -17.182 1.00 82.94 190 PHE A C 1
ATOM 1507 O O . PHE A 1 190 ? 11.657 -6.699 -17.848 1.00 82.94 190 PHE A O 1
ATOM 1514 N N . LYS A 1 191 ? 11.898 -8.275 -16.252 1.00 79.06 191 LYS A N 1
ATOM 1515 C CA . LYS A 1 191 ? 13.299 -7.976 -15.904 1.00 79.06 191 LYS A CA 1
ATOM 1516 C C . LYS A 1 191 ? 13.516 -6.503 -15.526 1.00 79.06 191 LYS A C 1
ATOM 1518 O O . LYS A 1 191 ? 14.568 -5.941 -15.804 1.00 79.06 191 LYS A O 1
ATOM 1523 N N . GLY A 1 192 ? 12.495 -5.851 -14.963 1.00 73.56 192 GLY A N 1
ATOM 1524 C CA . GLY A 1 192 ? 12.535 -4.418 -14.653 1.00 73.56 192 GLY A CA 1
ATOM 1525 C C . GLY A 1 192 ? 12.500 -3.491 -15.876 1.00 73.56 192 GLY A C 1
ATOM 1526 O O . GLY A 1 192 ? 12.804 -2.307 -15.754 1.00 73.56 192 GLY A O 1
ATOM 1527 N N . GLY A 1 193 ? 12.139 -3.996 -17.058 1.00 80.75 193 GLY A N 1
ATOM 1528 C CA . GLY A 1 193 ? 11.937 -3.169 -18.242 1.00 80.75 193 GLY A CA 1
ATOM 1529 C C . GLY A 1 193 ? 10.775 -2.191 -18.052 1.00 80.75 193 GLY A C 1
ATOM 1530 O O . GLY A 1 193 ? 9.699 -2.586 -17.607 1.00 80.75 193 GLY A O 1
ATOM 1531 N N . VAL A 1 194 ? 10.978 -0.933 -18.457 1.00 82.94 194 VAL A N 1
ATOM 1532 C CA . VAL A 1 194 ? 10.021 0.180 -18.281 1.00 82.94 194 VAL A CA 1
ATOM 1533 C C . VAL A 1 194 ? 8.609 -0.195 -18.746 1.00 82.94 194 VAL A C 1
ATOM 1535 O O . VAL A 1 194 ? 7.657 -0.097 -17.980 1.00 82.94 194 VAL A O 1
ATOM 1538 N N . TYR A 1 195 ? 8.473 -0.726 -19.965 1.00 86.69 195 TYR A N 1
ATOM 1539 C CA . TYR A 1 195 ? 7.174 -1.137 -20.514 1.00 86.69 195 TYR A CA 1
ATOM 1540 C C . TYR A 1 195 ? 6.482 -2.227 -19.697 1.00 86.69 195 TYR A C 1
ATOM 1542 O O . TYR A 1 195 ? 5.262 -2.231 -19.568 1.00 86.69 195 TYR A O 1
ATOM 1550 N N . GLY A 1 196 ? 7.253 -3.156 -19.144 1.00 85.62 196 GLY A N 1
ATOM 1551 C CA . GLY A 1 196 ? 6.711 -4.229 -18.330 1.00 85.62 196 GLY A CA 1
ATOM 1552 C C . GLY A 1 196 ? 6.194 -3.752 -16.986 1.00 85.62 196 GLY A C 1
ATOM 1553 O O . GLY A 1 196 ? 5.114 -4.155 -16.562 1.00 85.62 196 GLY A O 1
ATOM 1554 N N . THR A 1 197 ? 6.934 -2.843 -16.352 1.00 85.94 197 THR A N 1
ATOM 1555 C CA . THR A 1 197 ? 6.497 -2.170 -15.127 1.00 85.94 197 THR A CA 1
ATOM 1556 C C . THR A 1 197 ? 5.199 -1.407 -15.366 1.00 85.94 197 THR A C 1
ATOM 1558 O O . THR A 1 197 ? 4.244 -1.616 -14.624 1.00 85.94 197 THR A O 1
ATOM 1561 N N . ILE A 1 198 ? 5.119 -0.629 -16.452 1.00 89.31 198 ILE A N 1
ATOM 1562 C CA . ILE A 1 198 ? 3.909 0.115 -16.832 1.00 89.31 198 ILE A CA 1
ATOM 1563 C C . ILE A 1 198 ? 2.713 -0.826 -17.026 1.00 89.31 198 ILE A C 1
ATOM 1565 O O . ILE A 1 198 ? 1.617 -0.547 -16.539 1.00 89.31 198 ILE A O 1
ATOM 1569 N N . VAL A 1 199 ? 2.894 -1.951 -17.728 1.00 90.38 199 VAL A N 1
ATOM 1570 C CA . VAL A 1 199 ? 1.809 -2.916 -17.974 1.00 90.38 199 VAL A CA 1
ATOM 1571 C C . VAL A 1 199 ? 1.355 -3.582 -16.673 1.00 90.38 199 VAL A C 1
ATOM 1573 O O . VAL A 1 199 ? 0.152 -3.673 -16.426 1.00 90.38 199 VAL A O 1
ATOM 1576 N N . CYS A 1 200 ? 2.290 -4.018 -15.825 1.00 88.94 200 CYS A N 1
ATOM 1577 C CA . CYS A 1 200 ? 1.975 -4.599 -14.518 1.00 88.94 200 CYS A CA 1
ATOM 1578 C C . CYS A 1 200 ? 1.225 -3.619 -13.615 1.00 88.94 200 CYS A C 1
ATOM 1580 O O . CYS A 1 200 ? 0.219 -4.004 -13.018 1.00 88.94 200 CYS A O 1
ATOM 1582 N N . ASP A 1 201 ? 1.694 -2.374 -13.532 1.00 87.88 201 ASP A N 1
ATOM 1583 C CA . ASP A 1 201 ? 1.060 -1.332 -12.725 1.00 87.88 201 ASP A CA 1
ATOM 1584 C C . ASP A 1 201 ? -0.334 -0.991 -13.264 1.00 87.88 201 ASP A C 1
ATOM 1586 O O . ASP A 1 201 ? -1.308 -0.969 -12.515 1.00 87.88 201 ASP A O 1
ATOM 1590 N N . SER A 1 202 ? -0.483 -0.888 -14.589 1.00 90.19 202 SER A N 1
ATOM 1591 C CA . SER A 1 202 ? -1.786 -0.669 -15.229 1.00 90.19 202 SER A CA 1
ATOM 1592 C C . SER A 1 202 ? -2.794 -1.768 -14.880 1.00 90.19 202 SER A C 1
ATOM 1594 O O . SER A 1 202 ? -3.936 -1.472 -14.530 1.00 90.19 202 SER A O 1
ATOM 1596 N N . ILE A 1 203 ? -2.385 -3.041 -14.948 1.00 91.19 203 ILE A N 1
ATOM 1597 C CA . ILE A 1 203 ? -3.251 -4.184 -14.617 1.00 91.19 203 ILE A CA 1
ATOM 1598 C C . ILE A 1 203 ? -3.605 -4.180 -13.125 1.00 91.19 203 ILE A C 1
ATOM 1600 O O . ILE A 1 203 ? -4.771 -4.366 -12.771 1.00 91.19 203 ILE A O 1
ATOM 1604 N N . ALA A 1 204 ? -2.620 -3.952 -12.254 1.00 88.75 204 ALA A N 1
ATOM 1605 C CA . ALA A 1 204 ? -2.811 -3.922 -10.808 1.00 88.75 204 ALA A CA 1
ATOM 1606 C C . ALA A 1 204 ? -3.746 -2.780 -10.384 1.00 88.75 204 ALA A C 1
ATOM 1608 O O . ALA A 1 204 ? -4.721 -3.009 -9.666 1.00 88.75 204 ALA A O 1
ATOM 1609 N N . CYS A 1 205 ? -3.506 -1.566 -10.882 1.00 88.81 205 CYS A N 1
ATOM 1610 C CA . CYS A 1 205 ? -4.338 -0.399 -10.612 1.00 88.81 205 CYS A CA 1
ATOM 1611 C C . CYS A 1 205 ? -5.760 -0.568 -11.151 1.00 88.81 205 CYS A C 1
ATOM 1613 O O . CYS A 1 205 ? -6.715 -0.204 -10.467 1.00 88.81 205 CYS A O 1
ATOM 1615 N N . LEU A 1 206 ? -5.932 -1.168 -12.332 1.00 91.38 206 LEU A N 1
ATOM 1616 C CA . LEU A 1 206 ? -7.254 -1.460 -12.885 1.00 91.38 206 LEU A CA 1
ATOM 1617 C C . LEU A 1 206 ? -8.011 -2.489 -12.032 1.00 91.38 206 LEU A C 1
ATOM 1619 O O . LEU A 1 206 ? -9.185 -2.281 -11.723 1.00 91.38 206 LEU A O 1
ATOM 1623 N N . ALA A 1 207 ? -7.345 -3.557 -11.588 1.00 90.12 207 ALA A N 1
ATOM 1624 C CA . ALA A 1 207 ? -7.936 -4.543 -10.686 1.00 90.12 207 ALA A CA 1
ATOM 1625 C C . ALA A 1 207 ? -8.350 -3.917 -9.341 1.00 90.12 207 ALA A C 1
ATOM 1627 O O . ALA A 1 207 ? -9.474 -4.137 -8.884 1.00 90.12 207 ALA A O 1
ATOM 1628 N N . LEU A 1 208 ? -7.487 -3.088 -8.740 1.00 87.56 208 LEU A N 1
ATOM 1629 C CA . LEU A 1 208 ? -7.792 -2.367 -7.500 1.00 87.56 208 LEU A CA 1
ATOM 1630 C C . LEU A 1 208 ? -8.924 -1.360 -7.680 1.00 87.56 208 LEU A C 1
ATOM 1632 O O . LEU A 1 208 ? -9.782 -1.258 -6.805 1.00 87.56 208 LEU A O 1
ATOM 1636 N N . LEU A 1 209 ? -8.973 -0.656 -8.812 1.00 89.31 209 LEU A N 1
ATOM 1637 C CA . LEU A 1 209 ? -10.055 0.266 -9.138 1.00 89.31 209 LEU A CA 1
ATOM 1638 C C . LEU A 1 209 ? -11.398 -0.467 -9.202 1.00 89.31 209 LEU A C 1
ATOM 1640 O O . LEU A 1 209 ? -12.342 -0.062 -8.528 1.00 89.31 209 LEU A O 1
ATOM 1644 N N . PHE A 1 210 ? -11.484 -1.565 -9.959 1.00 91.44 210 PHE A N 1
ATOM 1645 C CA . PHE A 1 210 ? -12.718 -2.347 -10.070 1.00 91.44 210 PHE A CA 1
ATOM 1646 C C . PHE A 1 210 ? -13.139 -2.955 -8.736 1.00 91.44 210 PHE A C 1
ATOM 1648 O O . PHE A 1 210 ? -14.310 -2.861 -8.372 1.00 91.44 210 PHE A O 1
ATOM 1655 N N . PHE A 1 211 ? -12.195 -3.536 -7.994 1.00 88.50 211 PHE A N 1
ATOM 1656 C CA . PHE A 1 211 ? -12.464 -4.100 -6.676 1.00 88.50 211 PHE A CA 1
ATOM 1657 C C . PHE A 1 211 ? -12.982 -3.032 -5.707 1.00 88.50 211 PHE A C 1
ATOM 1659 O O . PHE A 1 211 ? -14.022 -3.224 -5.080 1.00 88.50 211 PHE A O 1
ATOM 1666 N N . THR A 1 212 ? -12.311 -1.878 -5.639 1.00 86.38 212 THR A N 1
ATOM 1667 C CA . THR A 1 212 ? -12.695 -0.772 -4.750 1.00 86.38 212 THR A CA 1
ATOM 1668 C C . THR A 1 212 ? -14.049 -0.198 -5.145 1.00 86.38 212 THR A C 1
ATOM 1670 O O . THR A 1 212 ? -14.895 -0.010 -4.276 1.00 86.38 212 THR A O 1
ATOM 1673 N N . LEU A 1 213 ? -14.307 0.037 -6.435 1.00 87.12 213 LEU A N 1
ATOM 1674 C CA . LEU A 1 213 ? -15.602 0.536 -6.903 1.00 87.12 213 LEU A CA 1
ATOM 1675 C C . LEU A 1 213 ? -16.723 -0.461 -6.609 1.00 87.12 213 LEU A C 1
ATOM 1677 O O . LEU A 1 213 ? -17.729 -0.074 -6.021 1.00 87.12 213 LEU A O 1
ATOM 1681 N N . HIS A 1 214 ? -16.543 -1.737 -6.958 1.00 89.06 214 HIS A N 1
ATOM 1682 C CA . HIS A 1 214 ? -17.539 -2.778 -6.703 1.00 89.06 214 HIS A CA 1
ATOM 1683 C C . HIS A 1 214 ? -17.859 -2.885 -5.210 1.00 89.06 214 HIS A C 1
ATOM 1685 O O . HIS A 1 214 ? -19.024 -2.880 -4.826 1.00 89.06 214 HIS A O 1
ATOM 1691 N N . TRP A 1 215 ? -16.828 -2.917 -4.364 1.00 83.88 215 TRP A N 1
ATOM 1692 C CA . TRP A 1 215 ? -16.978 -2.935 -2.910 1.00 83.88 215 TRP A CA 1
ATOM 1693 C C . TRP A 1 215 ? -17.705 -1.689 -2.389 1.00 83.88 215 TRP A C 1
ATOM 1695 O O . TRP A 1 215 ? -18.616 -1.792 -1.572 1.00 83.88 215 TRP A O 1
ATOM 1705 N N . SER A 1 216 ? -17.350 -0.506 -2.898 1.00 82.56 216 SER A N 1
ATOM 1706 C CA . SER A 1 216 ? -17.979 0.765 -2.508 1.00 82.56 216 SER A CA 1
ATOM 1707 C C . SER A 1 216 ? -19.462 0.803 -2.856 1.00 82.56 216 SER A C 1
ATOM 1709 O O . SER A 1 216 ? -20.269 1.255 -2.049 1.00 82.56 216 SER A O 1
ATOM 1711 N N . PHE A 1 217 ? -19.825 0.339 -4.054 1.00 83.25 217 PHE A N 1
ATOM 1712 C CA . PHE A 1 217 ? -21.210 0.322 -4.511 1.00 83.25 217 PHE A CA 1
ATOM 1713 C C . PHE A 1 217 ? -22.039 -0.763 -3.822 1.00 83.25 217 PHE A C 1
ATOM 1715 O O . PHE A 1 217 ? -23.184 -0.490 -3.471 1.00 83.25 217 PHE A O 1
ATOM 1722 N N . ASP A 1 218 ? -21.478 -1.950 -3.572 1.00 84.44 218 ASP A N 1
ATOM 1723 C CA . ASP A 1 218 ? -22.161 -3.006 -2.812 1.00 84.44 218 ASP A CA 1
ATOM 1724 C C . ASP A 1 218 ? -22.434 -2.547 -1.371 1.00 84.44 218 ASP A C 1
ATOM 1726 O O . ASP A 1 218 ? -23.555 -2.672 -0.880 1.00 84.44 218 ASP A O 1
ATOM 1730 N N . ASN A 1 219 ? -21.461 -1.899 -0.721 1.00 77.12 219 ASN A N 1
ATOM 1731 C CA . ASN A 1 219 ? -21.668 -1.307 0.602 1.00 77.12 219 ASN A CA 1
ATOM 1732 C C . ASN A 1 219 ? -22.720 -0.197 0.579 1.00 77.12 219 ASN A C 1
ATOM 1734 O O . ASN A 1 219 ? -23.616 -0.189 1.422 1.00 77.12 219 ASN A O 1
ATOM 1738 N N . LEU A 1 220 ? -22.664 0.701 -0.408 1.00 77.56 220 LEU A N 1
ATOM 1739 C CA . LEU A 1 220 ? -23.662 1.757 -0.567 1.00 77.56 220 LEU A CA 1
ATOM 1740 C C . LEU A 1 220 ? -25.075 1.182 -0.756 1.00 77.56 220 LEU A C 1
ATOM 1742 O O . LEU A 1 220 ? -26.042 1.716 -0.217 1.00 77.56 220 LEU A O 1
ATOM 1746 N N . GLN A 1 221 ? -25.202 0.086 -1.506 1.00 78.69 221 GLN A N 1
ATOM 1747 C CA . GLN A 1 221 ? -26.478 -0.582 -1.746 1.00 78.69 221 GLN A CA 1
ATOM 1748 C C . GLN A 1 221 ? -27.001 -1.313 -0.501 1.00 78.69 221 GLN A C 1
ATOM 1750 O O . GLN A 1 221 ? -28.213 -1.352 -0.289 1.00 78.69 221 GLN A O 1
ATOM 1755 N N . ARG A 1 222 ? -26.115 -1.903 0.311 1.00 75.31 222 ARG A N 1
ATOM 1756 C CA . ARG A 1 222 ? -26.493 -2.658 1.516 1.00 75.31 222 ARG A CA 1
ATOM 1757 C C . ARG A 1 222 ? -26.842 -1.770 2.702 1.00 75.31 222 ARG A C 1
ATOM 1759 O O . ARG A 1 222 ? -27.803 -2.075 3.400 1.00 75.31 222 ARG A O 1
ATOM 1766 N N . TYR A 1 223 ? -26.067 -0.714 2.926 1.00 70.56 223 TYR A N 1
ATOM 1767 C CA . TYR A 1 223 ? -26.145 0.097 4.144 1.00 70.56 223 TYR A CA 1
ATOM 1768 C C . TYR A 1 223 ? -26.764 1.481 3.913 1.00 70.56 223 TYR A C 1
ATOM 1770 O O . TYR A 1 223 ? -27.096 2.175 4.869 1.00 70.56 223 TYR A O 1
ATOM 1778 N N . GLY A 1 224 ? -26.968 1.885 2.655 1.00 67.25 224 GLY A N 1
ATOM 1779 C CA . GLY A 1 224 ? -27.376 3.249 2.337 1.00 67.25 224 GLY A CA 1
ATOM 1780 C C . GLY A 1 224 ? -26.288 4.272 2.688 1.00 67.25 224 GLY A C 1
ATOM 1781 O O . GLY A 1 224 ? -25.150 3.924 2.992 1.00 67.25 224 GLY A O 1
ATOM 1782 N N . LEU A 1 225 ? -26.631 5.560 2.605 1.00 60.84 225 LEU A N 1
ATOM 1783 C CA . LEU A 1 225 ? -25.737 6.670 2.978 1.00 60.84 225 LEU A CA 1
ATOM 1784 C C . LEU A 1 225 ? -25.875 7.091 4.452 1.00 60.84 225 LEU A C 1
ATOM 1786 O O . LEU A 1 225 ? -25.044 7.846 4.942 1.00 60.84 225 LEU A O 1
ATOM 1790 N N . THR A 1 226 ? -26.908 6.618 5.153 1.00 52.53 226 THR A N 1
ATOM 1791 C CA . THR A 1 226 ? -27.200 6.966 6.551 1.00 52.53 226 THR A CA 1
ATOM 1792 C C . THR A 1 226 ? -26.456 6.017 7.488 1.00 52.53 226 THR A C 1
ATOM 1794 O O . THR A 1 226 ? -26.985 4.991 7.912 1.00 52.53 226 THR A O 1
ATOM 1797 N N . GLN A 1 227 ? -25.193 6.332 7.757 1.00 49.78 227 GLN A N 1
ATOM 1798 C CA . GLN A 1 227 ? -24.325 5.575 8.656 1.00 49.78 227 GLN A CA 1
ATOM 1799 C C . GLN A 1 227 ? -24.505 6.037 10.107 1.00 49.78 227 GLN A C 1
ATOM 1801 O O . GLN A 1 227 ? -23.750 6.869 10.592 1.00 49.78 227 GLN A O 1
ATOM 1806 N N . ASN A 1 228 ? -25.474 5.454 10.818 1.00 46.16 228 ASN A N 1
ATOM 1807 C CA . ASN A 1 228 ? -25.446 5.440 12.290 1.00 46.16 228 ASN A CA 1
ATOM 1808 C C . ASN A 1 228 ? -24.498 4.355 12.837 1.00 46.16 228 ASN A C 1
ATOM 1810 O O . ASN A 1 228 ? -24.251 4.291 14.037 1.00 46.16 228 ASN A O 1
ATOM 1814 N N . GLU A 1 229 ? -23.941 3.512 11.964 1.00 44.34 229 GLU A N 1
ATOM 1815 C CA . GLU A 1 229 ? -22.854 2.590 12.286 1.00 44.34 229 GLU A CA 1
ATOM 1816 C C . GLU A 1 229 ? -21.576 3.020 11.547 1.00 44.34 229 GLU A C 1
ATOM 1818 O O . GLU A 1 229 ? -21.675 3.470 10.402 1.00 44.34 229 GLU A O 1
ATOM 1823 N N . PRO A 1 230 ? -20.378 2.856 12.146 1.00 49.44 230 PRO A N 1
ATOM 1824 C CA . PRO A 1 230 ? -19.074 3.224 11.573 1.00 49.44 230 PRO A CA 1
ATOM 1825 C C . PRO A 1 230 ? -18.652 2.268 10.438 1.00 49.44 230 PRO A C 1
ATOM 1827 O O . PRO A 1 230 ? -17.578 1.669 10.431 1.00 49.44 230 PRO A O 1
ATOM 1830 N N . GLY A 1 231 ? -19.541 2.069 9.470 1.00 46.59 231 GLY A N 1
ATOM 1831 C CA . GLY A 1 231 ? -19.422 1.121 8.376 1.00 46.59 231 GLY A CA 1
ATOM 1832 C C . GLY A 1 231 ? -18.782 1.732 7.139 1.00 46.59 231 GLY A C 1
ATOM 1833 O O . GLY A 1 231 ? -19.389 1.711 6.081 1.00 46.59 231 GLY A O 1
ATOM 1834 N N . PHE A 1 232 ? -17.545 2.218 7.247 1.00 51.38 232 PHE A N 1
ATOM 1835 C CA . PHE A 1 232 ? -16.700 2.673 6.133 1.00 51.38 232 PHE A CA 1
ATOM 1836 C C . PHE A 1 232 ? -17.160 3.985 5.458 1.00 51.38 232 PHE A C 1
ATOM 1838 O O . PHE A 1 232 ? -18.136 3.978 4.704 1.00 51.38 232 PHE A O 1
ATOM 1845 N N . PRO A 1 233 ? -16.435 5.112 5.613 1.00 65.12 233 PRO A N 1
ATOM 1846 C CA . PRO A 1 233 ? -16.795 6.358 4.948 1.00 65.12 233 PRO A CA 1
ATOM 1847 C C . PRO A 1 233 ? -16.685 6.171 3.434 1.00 65.12 233 PRO A C 1
ATOM 1849 O O . PRO A 1 233 ? -15.590 6.084 2.871 1.00 65.12 233 PRO A O 1
ATOM 1852 N N . PHE A 1 234 ? -17.835 6.124 2.759 1.00 72.31 234 PHE A N 1
ATOM 1853 C CA . PHE A 1 234 ? -17.943 6.014 1.301 1.00 72.31 234 PHE A CA 1
ATOM 1854 C C . PHE A 1 234 ? -17.013 7.006 0.579 1.00 72.31 234 PHE A C 1
ATOM 1856 O O . PHE A 1 234 ? -16.367 6.656 -0.412 1.00 72.31 234 PHE A O 1
ATOM 1863 N N . GLY A 1 235 ? -16.862 8.213 1.138 1.00 73.56 235 GLY A N 1
ATOM 1864 C CA . GLY A 1 235 ? -15.949 9.240 0.636 1.00 73.56 235 GLY A CA 1
ATOM 1865 C C . GLY A 1 235 ? -14.495 8.773 0.517 1.00 73.56 235 GLY A C 1
ATOM 1866 O O . GLY A 1 235 ? -13.850 9.045 -0.491 1.00 73.56 235 GLY A O 1
ATOM 1867 N N . VAL A 1 236 ? -13.981 8.002 1.475 1.00 74.94 236 VAL A N 1
ATOM 1868 C CA . VAL A 1 236 ? -12.580 7.544 1.455 1.00 74.94 236 VAL A CA 1
ATOM 1869 C C . VAL A 1 236 ? -12.348 6.453 0.432 1.00 74.94 236 VAL A C 1
ATOM 1871 O O . VAL A 1 236 ? -11.322 6.457 -0.247 1.00 74.94 236 VAL A O 1
ATOM 1874 N N . SER A 1 237 ? -13.322 5.565 0.249 1.00 79.19 237 SER A N 1
ATOM 1875 C CA . SER A 1 237 ? -13.280 4.595 -0.847 1.00 79.19 237 SER A CA 1
ATOM 1876 C C . SER A 1 237 ? -13.216 5.278 -2.211 1.00 79.19 237 SER A C 1
ATOM 1878 O O . SER A 1 237 ? -12.479 4.862 -3.109 1.00 79.19 237 SER A O 1
ATOM 1880 N N . LEU A 1 238 ? -13.980 6.361 -2.359 1.00 80.12 238 LEU A N 1
ATOM 1881 C CA . LEU A 1 238 ? -14.068 7.118 -3.597 1.00 80.12 238 LEU A CA 1
ATOM 1882 C C . LEU A 1 238 ? -12.774 7.901 -3.861 1.00 80.12 238 LEU A C 1
ATOM 1884 O O . LEU A 1 238 ? -12.254 7.846 -4.974 1.00 80.12 238 LEU A O 1
ATOM 1888 N N . ILE A 1 239 ? -12.189 8.524 -2.830 1.00 79.25 239 ILE A N 1
ATOM 1889 C CA . ILE A 1 239 ? -10.858 9.154 -2.903 1.00 79.25 239 ILE A CA 1
ATOM 1890 C C . ILE A 1 239 ? -9.796 8.128 -3.323 1.00 79.25 239 ILE A C 1
ATOM 1892 O O . ILE A 1 239 ? -9.008 8.393 -4.231 1.00 79.25 239 ILE A O 1
ATOM 1896 N N . ARG A 1 240 ? -9.795 6.929 -2.725 1.00 82.50 240 ARG A N 1
ATOM 1897 C CA . ARG A 1 240 ? -8.864 5.849 -3.104 1.00 82.50 240 ARG A CA 1
ATOM 1898 C C . ARG A 1 240 ? -9.065 5.393 -4.549 1.00 82.50 240 ARG A C 1
ATOM 1900 O O . ARG A 1 240 ? -8.087 5.232 -5.273 1.00 82.50 240 ARG A O 1
ATOM 1907 N N . SER A 1 241 ? -10.315 5.245 -4.985 1.00 85.69 241 SER A N 1
ATOM 1908 C CA . SER A 1 241 ? -10.649 4.896 -6.374 1.00 85.69 241 SER A CA 1
ATOM 1909 C C . SER A 1 241 ? -10.113 5.937 -7.360 1.00 85.69 241 SER A C 1
ATOM 1911 O O . SER A 1 241 ? -9.542 5.576 -8.386 1.00 85.69 241 SER A O 1
ATOM 1913 N N . LEU A 1 242 ? -10.215 7.230 -7.034 1.00 82.00 242 LEU A N 1
ATOM 1914 C CA . LEU A 1 242 ? -9.598 8.282 -7.845 1.00 82.00 242 LEU A CA 1
ATOM 1915 C C . LEU A 1 242 ? -8.073 8.188 -7.867 1.00 82.00 242 LEU A C 1
ATOM 1917 O O . LEU A 1 242 ? -7.482 8.407 -8.920 1.00 82.00 242 LEU A O 1
ATOM 1921 N N . GLY A 1 243 ? -7.445 7.818 -6.750 1.00 84.81 243 GLY A N 1
ATOM 1922 C CA . GLY A 1 243 ? -6.011 7.534 -6.703 1.00 84.81 243 GLY A CA 1
ATOM 1923 C C . GLY A 1 243 ? -5.602 6.446 -7.702 1.00 84.81 243 GLY A C 1
ATOM 1924 O O . GLY A 1 243 ? -4.687 6.654 -8.496 1.00 84.81 243 GLY A O 1
ATOM 1925 N N . PHE A 1 244 ? -6.325 5.320 -7.740 1.00 86.50 244 PHE A N 1
ATOM 1926 C CA . PHE A 1 244 ? -6.057 4.251 -8.712 1.00 86.50 244 PHE A CA 1
ATOM 1927 C C . PHE A 1 244 ? -6.296 4.699 -10.156 1.00 86.50 244 PHE A C 1
ATOM 1929 O O . PHE A 1 244 ? -5.498 4.391 -11.039 1.00 86.50 244 PHE A O 1
ATOM 1936 N N . PHE A 1 245 ? -7.356 5.471 -10.402 1.00 85.81 245 PHE A N 1
ATOM 1937 C CA . PHE A 1 245 ? -7.621 6.035 -11.724 1.00 85.81 245 PHE A CA 1
ATOM 1938 C C . PHE A 1 245 ? -6.511 6.995 -12.179 1.00 85.81 245 PHE A C 1
ATOM 1940 O O . PHE A 1 245 ? -6.059 6.916 -13.321 1.00 85.81 245 PHE A O 1
ATOM 1947 N N . ALA A 1 246 ? -6.018 7.851 -11.281 1.00 84.31 246 ALA A N 1
ATOM 1948 C CA . ALA A 1 246 ? -4.883 8.727 -11.552 1.00 84.31 246 ALA A CA 1
ATOM 1949 C C . ALA A 1 246 ? -3.606 7.939 -11.858 1.00 84.31 246 ALA A C 1
ATOM 1951 O O . ALA A 1 246 ? -2.874 8.321 -12.767 1.00 84.31 246 ALA A O 1
ATOM 1952 N N . SER A 1 247 ? -3.382 6.809 -11.183 1.00 86.31 247 SER A N 1
ATOM 1953 C CA . SER A 1 247 ? -2.258 5.911 -11.477 1.00 86.31 247 SER A CA 1
ATOM 1954 C C . SER A 1 247 ? -2.331 5.330 -12.893 1.00 86.31 247 SER A C 1
ATOM 1956 O O . SER A 1 247 ? -1.337 5.338 -13.615 1.00 86.31 247 SER A O 1
ATOM 1958 N N . ILE A 1 248 ? -3.521 4.910 -13.345 1.00 90.00 248 ILE A N 1
ATOM 1959 C CA . ILE A 1 248 ? -3.731 4.423 -14.723 1.00 90.00 248 ILE A CA 1
ATOM 1960 C C . ILE A 1 248 ? -3.404 5.522 -15.740 1.00 90.00 248 ILE A C 1
ATOM 1962 O O . ILE A 1 248 ? -2.752 5.264 -16.751 1.00 90.00 248 ILE A O 1
ATOM 1966 N N . VAL A 1 249 ? -3.824 6.761 -15.479 1.00 87.31 249 VAL A N 1
ATOM 1967 C CA . VAL A 1 249 ? -3.480 7.893 -16.350 1.00 87.31 249 VAL A CA 1
ATOM 1968 C C . VAL A 1 249 ? -1.979 8.178 -16.323 1.00 87.31 249 VAL A C 1
ATOM 1970 O O . VAL A 1 249 ? -1.396 8.395 -17.384 1.00 87.31 249 VAL A O 1
ATOM 1973 N N . GLY A 1 250 ? -1.337 8.088 -15.157 1.00 86.38 250 GLY A N 1
ATOM 1974 C CA . GLY A 1 250 ? 0.119 8.152 -15.022 1.00 86.38 250 GLY A CA 1
ATOM 1975 C C . GLY A 1 250 ? 0.834 7.119 -15.898 1.00 86.38 250 GLY A C 1
ATOM 1976 O O . GLY A 1 250 ? 1.722 7.484 -16.663 1.00 86.38 250 GLY A O 1
ATOM 1977 N N . CYS A 1 251 ? 0.373 5.863 -15.897 1.00 90.06 251 CYS A N 1
ATOM 1978 C CA . CYS A 1 251 ? 0.904 4.798 -16.757 1.00 90.06 251 CYS A CA 1
ATOM 1979 C C . CYS A 1 251 ? 0.789 5.133 -18.257 1.00 90.06 251 CYS A C 1
ATOM 1981 O O . CYS A 1 251 ? 1.704 4.864 -19.043 1.00 90.06 251 CYS A O 1
ATOM 1983 N N . ILE A 1 252 ? -0.324 5.745 -18.678 1.00 89.56 252 ILE A N 1
ATOM 1984 C CA . ILE A 1 252 ? -0.515 6.192 -20.068 1.00 89.56 252 ILE A CA 1
ATOM 1985 C C . ILE A 1 252 ? 0.487 7.300 -20.411 1.00 89.56 252 ILE A C 1
ATOM 1987 O O . ILE A 1 252 ? 1.116 7.249 -21.469 1.00 89.56 252 ILE A O 1
ATOM 1991 N N . VAL A 1 253 ? 0.672 8.279 -19.522 1.00 87.12 253 VAL A N 1
ATOM 1992 C CA . VAL A 1 253 ? 1.643 9.367 -19.718 1.00 87.12 253 VAL A CA 1
ATOM 1993 C C . VAL A 1 253 ? 3.069 8.817 -19.802 1.00 87.12 253 VAL A C 1
ATOM 1995 O O . VAL A 1 253 ? 3.812 9.187 -20.712 1.00 87.12 253 VAL A O 1
ATOM 1998 N N . GLU A 1 254 ? 3.435 7.873 -18.935 1.00 87.25 254 GLU A N 1
ATOM 1999 C CA . GLU A 1 254 ? 4.752 7.234 -18.966 1.00 87.25 254 GLU A CA 1
ATOM 2000 C C . GLU A 1 254 ? 4.971 6.433 -20.258 1.00 87.25 254 GLU A C 1
ATOM 2002 O O . GLU A 1 254 ? 6.051 6.482 -20.849 1.00 87.25 254 GLU A O 1
ATOM 2007 N N . THR A 1 255 ? 3.926 5.783 -20.780 1.00 89.00 255 THR A N 1
ATOM 2008 C CA . THR A 1 255 ? 3.972 5.118 -22.093 1.00 89.00 255 THR A CA 1
ATOM 2009 C C . THR A 1 255 ? 4.245 6.118 -23.220 1.00 89.00 255 THR A C 1
ATOM 2011 O O . THR A 1 255 ? 5.085 5.872 -24.087 1.00 89.00 255 THR A O 1
ATOM 2014 N N . LEU A 1 256 ? 3.567 7.269 -23.212 1.00 88.12 256 LEU A N 1
ATOM 2015 C CA . LEU A 1 256 ? 3.760 8.326 -24.213 1.00 88.12 256 LEU A CA 1
ATOM 2016 C C . LEU A 1 256 ? 5.162 8.947 -24.132 1.00 88.12 256 LEU A C 1
ATOM 2018 O O . LEU A 1 256 ? 5.769 9.261 -25.160 1.00 88.12 256 LEU A O 1
ATOM 2022 N N . LYS A 1 257 ? 5.701 9.074 -22.917 1.00 86.50 257 LYS A N 1
ATOM 2023 C CA . LYS A 1 257 ? 7.081 9.496 -22.666 1.00 86.50 257 LYS A CA 1
ATOM 2024 C C . LYS A 1 257 ? 8.088 8.471 -23.182 1.00 86.50 257 LYS A C 1
ATOM 2026 O O . LYS A 1 257 ? 9.038 8.845 -23.868 1.00 86.50 257 LYS A O 1
ATOM 2031 N N . ALA A 1 258 ? 7.864 7.182 -22.928 1.00 86.25 258 ALA A N 1
ATOM 2032 C CA . ALA A 1 258 ? 8.697 6.102 -23.457 1.00 86.25 258 ALA A CA 1
ATOM 2033 C C . ALA A 1 258 ? 8.689 6.072 -24.999 1.00 86.25 258 ALA A C 1
ATOM 2035 O O . ALA A 1 258 ? 9.718 5.806 -25.623 1.00 86.25 258 ALA A O 1
ATOM 2036 N N . ALA A 1 259 ? 7.565 6.451 -25.617 1.00 90.69 259 ALA A N 1
ATOM 2037 C CA . ALA A 1 259 ? 7.429 6.643 -27.060 1.00 90.69 259 ALA A CA 1
ATOM 2038 C C . ALA A 1 259 ? 8.046 7.957 -27.592 1.00 90.69 259 ALA A C 1
ATOM 2040 O O . ALA A 1 259 ? 7.980 8.213 -28.794 1.00 90.69 259 ALA A O 1
ATOM 2041 N N . LYS A 1 260 ? 8.657 8.786 -26.728 1.00 91.62 260 LYS A N 1
ATOM 2042 C CA . LYS A 1 260 ? 9.247 10.102 -27.049 1.00 91.62 260 LYS A CA 1
ATOM 2043 C C . LYS A 1 260 ? 8.261 11.096 -27.678 1.00 91.62 260 LYS A C 1
ATOM 2045 O O . LYS A 1 260 ? 8.668 11.986 -28.418 1.00 91.62 260 LYS A O 1
ATOM 2050 N N . VAL A 1 261 ? 6.967 10.945 -27.394 1.00 93.06 261 VAL A N 1
ATOM 2051 C CA . VAL A 1 261 ? 5.918 11.862 -27.876 1.00 93.06 261 VAL A CA 1
ATOM 2052 C C . VAL A 1 261 ? 5.838 13.115 -26.996 1.00 93.06 261 VAL A C 1
ATOM 2054 O O . VAL A 1 261 ? 5.434 14.177 -27.461 1.00 93.06 261 VAL A O 1
ATOM 2057 N N . ILE A 1 262 ? 6.209 12.983 -25.720 1.00 91.88 262 ILE A N 1
ATOM 2058 C CA . ILE A 1 262 ? 6.005 13.976 -24.662 1.00 91.88 262 ILE A CA 1
ATOM 2059 C C . ILE A 1 262 ? 7.334 14.251 -23.949 1.00 91.88 262 ILE A C 1
ATOM 2061 O O . ILE A 1 262 ? 8.033 13.316 -23.559 1.00 91.88 262 ILE A O 1
ATOM 2065 N N . ASP A 1 263 ? 7.652 15.532 -23.743 1.00 90.88 263 ASP A N 1
ATOM 2066 C CA . ASP A 1 263 ? 8.793 15.972 -22.932 1.00 90.88 263 ASP A CA 1
ATOM 2067 C C . ASP A 1 263 ? 8.489 15.915 -21.428 1.00 90.88 263 ASP A C 1
ATOM 2069 O O . ASP A 1 263 ? 7.349 16.080 -20.994 1.00 90.88 263 ASP A O 1
ATOM 2073 N N . THR A 1 264 ? 9.536 15.789 -20.607 1.00 82.38 264 THR A N 1
ATOM 2074 C CA . THR A 1 264 ? 9.441 15.744 -19.135 1.00 82.38 264 THR A CA 1
ATOM 2075 C C . THR A 1 264 ? 8.695 16.943 -18.537 1.00 82.38 264 THR A C 1
ATOM 2077 O O . THR A 1 264 ? 8.001 16.804 -17.536 1.00 82.38 264 THR A O 1
ATOM 2080 N N . THR A 1 265 ? 8.793 18.129 -19.140 1.00 84.44 265 THR A N 1
ATOM 2081 C CA . THR A 1 265 ? 8.050 19.312 -18.674 1.00 84.44 265 THR A CA 1
ATOM 2082 C C . THR A 1 265 ? 6.546 19.168 -18.915 1.00 84.44 265 THR A C 1
ATOM 2084 O O . THR A 1 265 ? 5.744 19.543 -18.062 1.00 84.44 265 THR A O 1
ATOM 2087 N N . LEU A 1 266 ? 6.154 18.609 -20.064 1.00 85.44 266 LEU A N 1
ATOM 2088 C CA . LEU A 1 266 ? 4.751 18.398 -20.419 1.00 85.44 266 LEU A CA 1
ATOM 2089 C C . LEU A 1 266 ? 4.128 17.277 -19.568 1.00 85.44 266 LEU A C 1
ATOM 2091 O O . LEU A 1 266 ? 2.967 17.390 -19.192 1.00 85.44 266 LEU A O 1
ATOM 2095 N N . ASP A 1 267 ? 4.916 16.263 -19.201 1.00 80.75 267 ASP A N 1
ATOM 2096 C CA . ASP A 1 267 ? 4.561 15.200 -18.246 1.00 80.75 267 ASP A CA 1
ATOM 2097 C C . ASP A 1 267 ? 4.093 15.787 -16.895 1.00 80.75 267 ASP A C 1
ATOM 2099 O O . ASP A 1 267 ? 2.941 15.596 -16.497 1.00 80.75 267 ASP A O 1
ATOM 2103 N N . PHE A 1 268 ? 4.908 16.639 -16.257 1.00 79.88 268 PHE A N 1
ATOM 2104 C CA . PHE A 1 268 ? 4.525 17.295 -14.997 1.00 79.88 268 PHE A CA 1
ATOM 2105 C C . PHE A 1 268 ? 3.268 18.166 -15.122 1.00 79.88 268 PHE A C 1
ATOM 2107 O O . PHE A 1 268 ? 2.420 18.157 -14.227 1.00 79.88 268 PHE A O 1
ATOM 2114 N N . ILE A 1 269 ? 3.129 18.912 -16.224 1.00 88.00 269 ILE A N 1
ATOM 2115 C CA . ILE A 1 269 ? 1.961 19.774 -16.458 1.00 88.00 269 ILE A CA 1
ATOM 2116 C C . ILE A 1 269 ? 0.689 18.935 -16.626 1.00 88.00 269 ILE A C 1
ATOM 2118 O O . ILE A 1 269 ? -0.341 19.264 -16.036 1.00 88.00 269 ILE A O 1
ATOM 2122 N N . LEU A 1 270 ? 0.749 17.852 -17.408 1.00 84.88 270 LEU A N 1
ATOM 2123 C CA . LEU A 1 270 ? -0.387 16.955 -17.625 1.00 84.88 270 LEU A CA 1
ATOM 2124 C C . LEU A 1 270 ? -0.811 16.273 -16.327 1.00 84.88 270 LEU A C 1
ATOM 2126 O O . LEU A 1 270 ? -2.002 16.255 -16.015 1.00 84.88 270 LEU A O 1
ATOM 2130 N N . LEU A 1 271 ? 0.149 15.775 -15.549 1.00 80.94 271 LEU A N 1
ATOM 2131 C CA . LEU A 1 271 ? -0.118 15.101 -14.284 1.00 80.94 271 LEU A CA 1
ATOM 2132 C C . LEU A 1 271 ? -0.742 16.066 -13.263 1.00 80.94 271 LEU A C 1
ATOM 2134 O O . LEU A 1 271 ? -1.760 15.741 -12.650 1.00 80.94 271 LEU A O 1
ATOM 2138 N N . PHE A 1 272 ? -0.210 17.287 -13.140 1.00 83.56 272 PHE A N 1
ATOM 2139 C CA . PHE A 1 272 ? -0.775 18.311 -12.255 1.00 83.56 272 PHE A CA 1
ATOM 2140 C C . PHE A 1 272 ? -2.187 18.737 -12.684 1.00 83.56 272 PHE A C 1
ATOM 2142 O O . PHE A 1 272 ? -3.094 18.798 -11.853 1.00 83.56 272 PHE A O 1
ATOM 2149 N N . SER A 1 273 ? -2.396 18.982 -13.982 1.00 89.62 273 SER A N 1
ATOM 2150 C CA . SER A 1 273 ? -3.709 19.325 -14.544 1.00 89.62 273 SER A CA 1
ATOM 2151 C C . SER A 1 273 ? -4.738 18.228 -14.268 1.00 89.62 273 SER A C 1
ATOM 2153 O O . SER A 1 273 ? -5.856 18.504 -13.832 1.00 89.62 273 SER A O 1
ATOM 2155 N N . PHE A 1 274 ? -4.342 16.966 -14.440 1.00 85.94 274 PHE A N 1
ATOM 2156 C CA . PHE A 1 274 ? -5.213 15.830 -14.191 1.00 85.94 274 PHE A CA 1
ATOM 2157 C C . PHE A 1 274 ? -5.592 15.693 -12.712 1.00 85.94 274 PHE A C 1
ATOM 2159 O O . PHE A 1 274 ? -6.775 15.553 -12.401 1.00 85.94 274 PHE A O 1
ATOM 2166 N N . ILE A 1 275 ? -4.621 15.793 -11.795 1.00 81.50 275 ILE A N 1
ATOM 2167 C CA . ILE A 1 275 ? -4.889 15.779 -10.348 1.00 81.50 275 ILE A CA 1
ATOM 2168 C C . ILE A 1 275 ? -5.832 16.924 -9.968 1.00 81.50 275 ILE A C 1
ATOM 2170 O O . ILE A 1 275 ? -6.780 16.717 -9.207 1.00 81.50 275 ILE A O 1
ATOM 2174 N N . PHE A 1 276 ? -5.618 18.117 -10.524 1.00 86.19 276 PHE A N 1
ATOM 2175 C CA . PHE A 1 276 ? -6.463 19.278 -10.267 1.00 86.19 276 PHE A CA 1
ATOM 2176 C C . PHE A 1 276 ? -7.910 19.048 -10.733 1.00 86.19 276 PHE A C 1
ATOM 2178 O O . PHE A 1 276 ? -8.845 19.244 -9.956 1.00 86.19 276 PHE A O 1
ATOM 2185 N N . ILE A 1 277 ? -8.107 18.555 -11.961 1.00 89.00 277 ILE A N 1
ATOM 2186 C CA . ILE A 1 277 ? -9.438 18.233 -12.500 1.00 89.00 277 ILE A CA 1
ATOM 2187 C C . ILE A 1 277 ? -10.111 17.134 -11.668 1.00 89.00 277 ILE A C 1
ATOM 2189 O O . ILE A 1 277 ? -11.274 17.281 -11.296 1.00 89.00 277 ILE A O 1
ATOM 2193 N N . ALA A 1 278 ? -9.394 16.058 -11.335 1.00 81.25 278 ALA A N 1
ATOM 2194 C CA . ALA A 1 278 ? -9.922 14.968 -10.515 1.00 81.25 278 ALA A CA 1
ATOM 2195 C C . ALA A 1 278 ? -10.357 15.459 -9.124 1.00 81.25 278 ALA A C 1
ATOM 2197 O O . ALA A 1 278 ? -11.422 15.076 -8.639 1.00 81.25 278 ALA A O 1
ATOM 2198 N N . THR A 1 279 ? -9.581 16.362 -8.519 1.00 79.38 279 THR A N 1
ATOM 2199 C CA . THR A 1 279 ? -9.914 16.993 -7.234 1.00 79.38 279 THR A CA 1
ATOM 2200 C C . THR A 1 279 ? -11.176 17.847 -7.345 1.00 79.38 279 THR A C 1
ATOM 2202 O O . THR A 1 279 ? -12.069 17.726 -6.510 1.00 79.38 279 THR A O 1
ATOM 2205 N N . LEU A 1 280 ? -11.308 18.662 -8.397 1.00 87.50 280 LEU A N 1
ATOM 2206 C CA . LEU A 1 280 ? -12.524 19.446 -8.630 1.00 87.50 280 LEU A CA 1
ATOM 2207 C C . LEU A 1 280 ? -13.753 18.554 -8.833 1.00 87.50 280 LEU A C 1
ATOM 2209 O O . LEU A 1 280 ? -14.805 18.827 -8.260 1.00 87.50 280 LEU A O 1
ATOM 2213 N N . VAL A 1 281 ? -13.626 17.471 -9.604 1.00 86.62 281 VAL A N 1
ATOM 2214 C CA . VAL A 1 281 ? -14.713 16.500 -9.801 1.00 86.62 281 VAL A CA 1
ATOM 2215 C C . VAL A 1 281 ? -15.104 15.852 -8.474 1.00 86.62 281 VAL A C 1
ATOM 2217 O O . VAL A 1 281 ? -16.296 15.777 -8.182 1.00 86.62 281 VAL A O 1
ATOM 2220 N N . LEU A 1 282 ? -14.135 15.441 -7.646 1.00 78.94 282 LEU A N 1
ATOM 2221 C CA . LEU A 1 282 ? -14.402 14.909 -6.308 1.00 78.94 282 LEU A CA 1
ATOM 2222 C C . LEU A 1 282 ? -15.169 15.927 -5.458 1.00 78.94 282 LEU A C 1
ATOM 2224 O O . LEU A 1 282 ? -16.186 15.570 -4.873 1.00 78.94 282 LEU A O 1
ATOM 2228 N N . ILE A 1 283 ? -14.727 17.187 -5.422 1.00 80.75 283 ILE A N 1
ATOM 2229 C CA . ILE A 1 283 ? -15.394 18.252 -4.661 1.00 80.75 283 ILE A CA 1
ATOM 2230 C C . ILE A 1 283 ? -16.830 18.452 -5.155 1.00 80.75 283 ILE A C 1
ATOM 2232 O O . ILE A 1 283 ? -17.738 18.541 -4.338 1.00 80.75 283 ILE A O 1
ATOM 2236 N N . VAL A 1 284 ? -17.069 18.469 -6.469 1.00 86.56 284 VAL A N 1
ATOM 2237 C CA . VAL A 1 284 ? -18.422 18.615 -7.038 1.00 86.56 284 VAL A CA 1
ATOM 2238 C C . VAL A 1 284 ? -19.305 17.414 -6.703 1.00 86.56 284 VAL A C 1
ATOM 2240 O O . VAL A 1 284 ? -20.479 17.587 -6.375 1.00 86.56 284 VAL A O 1
ATOM 2243 N N . VAL A 1 285 ? -18.759 16.197 -6.768 1.00 81.06 285 VAL A N 1
ATOM 2244 C CA . VAL A 1 285 ? -19.469 14.974 -6.377 1.00 81.06 285 VAL A CA 1
ATOM 2245 C C . VAL A 1 285 ? -19.818 15.038 -4.893 1.00 81.06 285 VAL A C 1
ATOM 2247 O O . VAL A 1 285 ? -20.992 14.915 -4.550 1.00 81.06 285 VAL A O 1
ATOM 2250 N N . LEU A 1 286 ? -18.840 15.301 -4.026 1.00 76.19 286 LEU A N 1
ATOM 2251 C CA . LEU A 1 286 ? -19.046 15.425 -2.585 1.00 76.19 286 LEU A CA 1
ATOM 2252 C C . LEU A 1 286 ? -20.053 16.524 -2.258 1.00 76.19 286 LEU A C 1
ATOM 2254 O O . LEU A 1 286 ? -20.979 16.256 -1.507 1.00 76.19 286 LEU A O 1
ATOM 2258 N N . TRP A 1 287 ? -19.956 17.701 -2.881 1.00 80.00 287 TRP A N 1
ATOM 2259 C CA . TRP A 1 287 ? -20.930 18.779 -2.714 1.00 80.00 287 TRP A CA 1
ATOM 2260 C C . TRP A 1 287 ? -22.327 18.307 -3.108 1.00 80.00 287 TRP A C 1
ATOM 2262 O O . TRP A 1 287 ? -23.260 18.443 -2.324 1.00 80.00 287 TRP A O 1
ATOM 2272 N N . LYS A 1 288 ? -22.498 17.724 -4.300 1.00 82.00 288 LYS A N 1
ATOM 2273 C CA . LYS A 1 288 ? -23.812 17.297 -4.803 1.00 82.00 288 LYS A CA 1
ATOM 2274 C C . LYS A 1 288 ? -24.453 16.214 -3.935 1.00 82.00 288 LYS A C 1
ATOM 2276 O O . LYS A 1 288 ? -25.675 16.186 -3.803 1.00 82.00 288 LYS A O 1
ATOM 2281 N N . TYR A 1 289 ? -23.653 15.307 -3.381 1.00 74.62 289 TYR A N 1
ATOM 2282 C CA . TYR A 1 289 ? -24.156 14.311 -2.444 1.00 74.62 289 TYR A CA 1
ATOM 2283 C C . TYR A 1 289 ? -24.441 14.946 -1.080 1.00 74.62 289 TYR A C 1
ATOM 2285 O O . TYR A 1 289 ? -25.548 14.783 -0.584 1.00 74.62 289 TYR A O 1
ATOM 2293 N N . HIS A 1 290 ? -23.530 15.748 -0.526 1.00 69.44 290 HIS A N 1
ATOM 2294 C CA . HIS A 1 290 ? -23.701 16.419 0.766 1.00 69.44 290 HIS A CA 1
ATOM 2295 C C . HIS A 1 290 ? -24.898 17.376 0.784 1.00 69.44 290 HIS A C 1
ATOM 2297 O O . HIS A 1 290 ? -25.654 17.392 1.748 1.00 69.44 290 HIS A O 1
ATOM 2303 N N . SER A 1 291 ? -25.142 18.141 -0.284 1.00 71.25 291 SER A N 1
ATOM 2304 C CA . SER A 1 291 ? -26.288 19.058 -0.355 1.00 71.25 291 SER A CA 1
ATOM 2305 C C . SER A 1 291 ? -27.628 18.329 -0.309 1.00 71.25 291 SER A C 1
ATOM 2307 O O . SER A 1 291 ? -28.614 18.881 0.171 1.00 71.25 291 SER A O 1
ATOM 2309 N N . LYS A 1 292 ? -27.663 17.075 -0.771 1.00 66.62 292 LYS A N 1
ATOM 2310 C CA . LYS A 1 292 ? -28.834 16.211 -0.643 1.00 66.62 292 LYS A CA 1
ATOM 2311 C C . LYS A 1 292 ? -29.046 15.750 0.802 1.00 66.62 292 LYS A C 1
ATOM 2313 O O . LYS A 1 292 ? -30.190 15.538 1.176 1.00 66.62 292 LYS A O 1
ATOM 2318 N N . PHE A 1 293 ? -27.981 15.610 1.595 1.00 57.44 293 PHE A N 1
ATOM 2319 C CA . PHE A 1 293 ? -28.045 15.196 3.004 1.00 57.44 293 PHE A CA 1
ATOM 2320 C C . PHE A 1 293 ? -28.260 16.352 3.972 1.00 57.44 293 PHE A C 1
ATOM 2322 O O . PHE A 1 293 ? -28.935 16.158 4.971 1.00 57.44 293 PHE A O 1
ATOM 2329 N N . ASN A 1 294 ? -27.813 17.562 3.636 1.00 56.81 294 ASN A N 1
ATOM 2330 C CA . ASN A 1 294 ? -28.043 18.749 4.463 1.00 56.81 294 ASN A CA 1
ATOM 2331 C C . ASN A 1 294 ? -29.538 19.058 4.660 1.00 56.81 294 ASN A C 1
ATOM 2333 O O . ASN A 1 294 ? -29.905 19.722 5.613 1.00 56.81 294 ASN A O 1
ATOM 2337 N N . GLN A 1 295 ? -30.404 18.584 3.757 1.00 57.41 295 GLN A N 1
ATOM 2338 C CA . GLN A 1 295 ? -31.860 18.690 3.905 1.00 57.41 295 GLN A CA 1
ATOM 2339 C C . GLN A 1 295 ? -32.463 17.634 4.842 1.00 57.41 295 GLN A C 1
ATOM 2341 O O . GLN A 1 295 ? -33.610 17.782 5.238 1.00 57.41 295 GLN A O 1
ATOM 2346 N N . PHE A 1 296 ? -31.730 16.564 5.151 1.00 53.56 296 PHE A N 1
ATOM 2347 C CA . PHE A 1 296 ? -32.152 15.531 6.096 1.00 53.56 296 PHE A CA 1
ATOM 2348 C C . PHE A 1 296 ? -31.507 15.719 7.473 1.00 53.56 296 PHE A C 1
ATOM 2350 O O . PHE A 1 296 ? -32.128 15.359 8.461 1.00 53.56 296 PHE A O 1
ATOM 2357 N N . ASP A 1 297 ? -30.305 16.296 7.550 1.00 51.62 297 ASP A N 1
ATOM 2358 C CA . ASP A 1 297 ? -29.568 16.463 8.812 1.00 51.62 297 ASP A CA 1
ATOM 2359 C C . ASP A 1 297 ? -30.230 17.466 9.774 1.00 51.62 297 ASP A C 1
ATOM 2361 O O . ASP A 1 297 ? -30.203 17.264 10.983 1.00 51.62 297 ASP A O 1
ATOM 2365 N N . ASP A 1 298 ? -30.895 18.502 9.250 1.00 51.66 298 ASP A N 1
ATOM 2366 C CA . ASP A 1 298 ? -31.568 19.513 10.082 1.00 51.66 298 ASP A CA 1
ATOM 2367 C C . ASP A 1 298 ? -32.885 19.006 10.723 1.00 51.66 298 ASP A C 1
ATOM 2369 O O . ASP A 1 298 ? -33.381 19.629 11.661 1.00 51.66 298 ASP A O 1
ATOM 2373 N N . ASP A 1 299 ? -33.431 17.866 10.268 1.00 52.78 299 ASP A N 1
ATOM 2374 C CA . ASP A 1 299 ? -34.727 17.316 10.716 1.00 52.78 299 ASP A CA 1
ATOM 2375 C C . ASP A 1 299 ? -34.627 15.925 11.386 1.00 52.78 299 ASP A C 1
ATOM 2377 O O . ASP A 1 299 ? -35.639 15.384 11.851 1.00 52.78 299 ASP A O 1
ATOM 2381 N N . VAL A 1 300 ? -33.440 15.307 11.459 1.00 51.66 300 VAL A N 1
ATOM 2382 C CA . VAL A 1 300 ? -33.262 14.022 12.161 1.00 51.66 300 VAL A CA 1
ATOM 2383 C C . VAL A 1 300 ? -33.141 14.287 13.660 1.00 51.66 300 VAL A C 1
ATOM 2385 O O . VAL A 1 300 ? -32.062 14.450 14.224 1.00 51.66 300 VAL A O 1
ATOM 2388 N N . ASP A 1 301 ? -34.298 14.325 14.317 1.00 51.47 301 ASP A N 1
ATOM 2389 C CA . ASP A 1 301 ? -34.420 14.299 15.771 1.00 51.47 301 ASP A CA 1
ATOM 2390 C C . ASP A 1 301 ? -33.676 13.056 16.297 1.00 51.47 301 ASP A C 1
ATOM 2392 O O . ASP A 1 301 ? -34.080 11.918 16.044 1.00 51.47 301 ASP A O 1
ATOM 2396 N N . VAL A 1 302 ? -32.561 13.264 17.006 1.00 54.56 302 VAL A N 1
ATOM 2397 C CA . VAL A 1 302 ? -31.615 12.222 17.475 1.00 54.56 302 VAL A CA 1
ATOM 2398 C C . VAL A 1 302 ? -32.303 11.145 18.341 1.00 54.56 302 VAL A C 1
ATOM 2400 O O . VAL A 1 302 ? -31.755 10.073 18.592 1.00 54.56 302 VAL A O 1
ATOM 2403 N N . ASN A 1 303 ? -33.542 11.403 18.769 1.00 52.38 303 ASN A N 1
ATOM 2404 C CA . ASN A 1 303 ? -34.390 10.497 19.537 1.00 52.38 303 ASN A CA 1
ATOM 2405 C C . ASN A 1 303 ? -35.210 9.498 18.693 1.00 52.38 303 ASN A C 1
ATOM 2407 O O . ASN A 1 303 ? -35.810 8.585 19.266 1.00 52.38 303 ASN A O 1
ATOM 2411 N N . LEU A 1 304 ? -35.269 9.641 17.363 1.00 53.12 304 LEU A N 1
ATOM 2412 C CA . LEU A 1 304 ? -35.948 8.694 16.473 1.00 53.12 304 LEU A CA 1
ATOM 2413 C C . LEU A 1 304 ? -34.947 7.704 15.861 1.00 53.12 304 LEU A C 1
ATOM 2415 O O . LEU A 1 304 ? -34.382 7.922 14.791 1.00 53.12 304 LEU A O 1
ATOM 2419 N N . LEU A 1 305 ? -34.787 6.548 16.506 1.00 56.31 305 LEU A N 1
ATOM 2420 C CA . LEU A 1 305 ? -34.145 5.391 15.882 1.00 56.31 305 LEU A CA 1
ATOM 2421 C C . LEU A 1 305 ? -35.089 4.816 14.815 1.00 56.31 305 LEU A C 1
ATOM 2423 O O . LEU A 1 305 ? -36.066 4.127 15.119 1.00 56.31 305 LEU A O 1
ATOM 2427 N N . LEU A 1 306 ? -34.807 5.131 13.551 1.00 57.22 306 LEU A N 1
ATOM 2428 C CA . LEU A 1 306 ? -35.478 4.543 12.395 1.00 57.22 306 LEU A CA 1
ATOM 2429 C C . LEU A 1 306 ? -34.897 3.148 12.143 1.00 57.22 306 LEU A C 1
ATOM 2431 O O . LEU A 1 306 ? -33.756 3.010 11.705 1.00 57.22 306 LEU A O 1
ATOM 2435 N N . HIS A 1 307 ? -35.680 2.105 12.411 1.00 57.38 307 HIS A N 1
ATOM 2436 C CA . HIS A 1 307 ? -35.295 0.726 12.135 1.00 57.38 307 HIS A CA 1
ATOM 2437 C C . HIS A 1 307 ? -35.922 0.288 10.804 1.00 57.38 307 HIS A C 1
ATOM 2439 O O . HIS A 1 307 ? -37.145 0.242 10.658 1.00 57.38 307 HIS A O 1
ATOM 2445 N N . TYR A 1 308 ? -35.097 -0.020 9.800 1.00 63.00 308 TYR A N 1
ATOM 2446 C CA . TYR A 1 308 ? -35.598 -0.536 8.524 1.00 63.00 308 TYR A CA 1
ATOM 2447 C C . TYR A 1 308 ? -35.928 -2.025 8.656 1.00 63.00 308 TYR A C 1
ATOM 2449 O O . TYR A 1 308 ? -35.040 -2.869 8.786 1.00 63.00 308 TYR A O 1
ATOM 2457 N N . ASN A 1 309 ? -37.217 -2.359 8.612 1.00 67.44 309 ASN A N 1
ATOM 2458 C CA . ASN A 1 309 ? -37.673 -3.737 8.691 1.00 67.44 309 ASN A CA 1
ATOM 2459 C C . ASN A 1 309 ? -37.634 -4.373 7.290 1.00 67.44 309 ASN A C 1
ATOM 2461 O O . ASN A 1 309 ? -38.402 -4.031 6.386 1.00 67.44 309 ASN A O 1
ATOM 2465 N N . ARG A 1 310 ? -36.685 -5.298 7.095 1.00 65.19 310 ARG A N 1
ATOM 2466 C CA . ARG A 1 310 ? -36.385 -5.906 5.788 1.00 65.19 310 ARG A CA 1
ATOM 2467 C C . ARG A 1 310 ? -37.543 -6.739 5.236 1.00 65.19 310 ARG A C 1
ATOM 2469 O O . ARG A 1 310 ? -37.704 -6.798 4.016 1.00 65.19 310 ARG A O 1
ATOM 2476 N N . ASP A 1 311 ? -38.344 -7.337 6.111 1.00 72.75 311 ASP A N 1
ATOM 2477 C CA . ASP A 1 311 ? -39.443 -8.221 5.722 1.00 72.75 311 ASP A CA 1
ATOM 2478 C C . ASP A 1 311 ? -40.667 -7.428 5.257 1.00 72.75 311 ASP A C 1
ATOM 2480 O O . ASP A 1 311 ? -41.351 -7.821 4.310 1.00 72.75 311 ASP A O 1
ATOM 2484 N N . THR A 1 312 ? -40.909 -6.265 5.863 1.00 79.81 312 THR A N 1
ATOM 2485 C CA . THR A 1 312 ? -42.031 -5.387 5.506 1.00 79.81 312 THR A CA 1
ATOM 2486 C C . THR A 1 312 ? -41.653 -4.339 4.463 1.00 79.81 312 THR A C 1
ATOM 2488 O O . THR A 1 312 ? -42.541 -3.749 3.845 1.00 79.81 312 THR A O 1
ATOM 2491 N N . LYS A 1 313 ? -40.349 -4.124 4.225 1.00 78.31 313 LYS A N 1
ATOM 2492 C CA . LYS A 1 313 ? -39.807 -3.030 3.399 1.00 78.31 313 LYS A CA 1
ATOM 2493 C C . LYS A 1 313 ? -40.330 -1.658 3.837 1.00 78.31 313 LYS A C 1
ATOM 2495 O O . LYS A 1 313 ? -40.525 -0.769 3.007 1.00 78.31 313 LYS A O 1
ATOM 2500 N N . GLN A 1 314 ? -40.587 -1.497 5.132 1.00 72.94 314 GLN A N 1
ATOM 2501 C CA . GLN A 1 314 ? -41.052 -0.252 5.732 1.00 72.94 314 GLN A CA 1
ATOM 2502 C C . GLN A 1 314 ? -40.079 0.196 6.824 1.00 72.94 314 GLN A C 1
ATOM 2504 O O . GLN A 1 314 ? -39.379 -0.613 7.434 1.00 72.94 314 GLN A O 1
ATOM 2509 N N . ILE A 1 315 ? -40.007 1.511 7.025 1.00 65.75 315 ILE A N 1
ATOM 2510 C CA . ILE A 1 315 ? -39.196 2.129 8.072 1.00 65.75 315 ILE A CA 1
ATOM 2511 C C . ILE A 1 315 ? -40.091 2.266 9.305 1.00 65.75 315 ILE A C 1
ATOM 2513 O O . ILE A 1 315 ? -41.102 2.967 9.251 1.00 65.75 315 ILE A O 1
ATOM 2517 N N . GLU A 1 316 ? -39.743 1.582 10.394 1.00 77.75 316 GLU A N 1
ATOM 2518 C CA . GLU A 1 316 ? -40.459 1.659 11.668 1.00 77.75 316 GLU A CA 1
ATOM 2519 C C . GLU A 1 316 ? -39.723 2.612 12.619 1.00 77.75 316 GLU A C 1
ATOM 2521 O O . GLU A 1 316 ? -38.503 2.548 12.776 1.00 77.75 316 GLU A O 1
ATOM 2526 N N . VAL A 1 317 ? -40.470 3.519 13.251 1.00 70.19 317 VAL A N 1
ATOM 2527 C CA . VAL A 1 317 ? -39.944 4.437 14.268 1.00 70.19 317 VAL A CA 1
ATOM 2528 C C . VAL A 1 317 ? -39.968 3.724 15.619 1.00 70.19 317 VAL A C 1
ATOM 2530 O O . VAL A 1 317 ? -41.047 3.478 16.159 1.00 70.19 317 VAL A O 1
ATOM 2533 N N . VAL A 1 318 ? -38.802 3.413 16.191 1.00 69.44 318 VAL A N 1
ATOM 2534 C CA . VAL A 1 318 ? -38.718 2.836 17.540 1.00 69.44 318 VAL A CA 1
ATOM 2535 C C . VAL A 1 318 ? -38.619 3.975 18.550 1.00 69.44 318 VAL A C 1
ATOM 2537 O O . VAL A 1 318 ? -37.567 4.583 18.725 1.00 69.44 318 VAL A O 1
ATOM 2540 N N . SER A 1 319 ? -39.728 4.290 19.218 1.00 64.88 319 SER A N 1
ATOM 2541 C CA . SER A 1 319 ? -39.722 5.264 20.312 1.00 64.88 319 SER A CA 1
ATOM 2542 C C . SER A 1 319 ? -39.015 4.671 21.546 1.00 64.88 319 SER A C 1
ATOM 2544 O O . SER A 1 319 ? -39.384 3.572 21.971 1.00 64.88 319 SER A O 1
ATOM 2546 N N . PRO A 1 320 ? -38.056 5.372 22.183 1.00 58.12 320 PRO A N 1
ATOM 2547 C CA . PRO A 1 320 ? -37.278 4.846 23.316 1.00 58.12 320 PRO A CA 1
ATOM 2548 C C . PRO A 1 320 ? -38.074 4.629 24.623 1.00 58.12 320 PRO A C 1
ATOM 2550 O O . PRO A 1 320 ? -37.516 4.230 25.641 1.00 58.12 320 PRO A O 1
ATOM 2553 N N . THR A 1 321 ? -39.390 4.839 24.634 1.00 54.59 321 THR A N 1
ATOM 2554 C CA . THR A 1 321 ? -40.231 4.854 25.844 1.00 54.59 321 THR A CA 1
ATOM 2555 C C . THR A 1 321 ? -40.780 3.494 26.298 1.00 54.59 321 THR A C 1
ATOM 2557 O O . THR A 1 321 ? -41.705 3.449 27.104 1.00 54.59 321 THR A O 1
ATOM 2560 N N . SER A 1 322 ? -40.209 2.367 25.860 1.00 49.66 322 SER A N 1
ATOM 2561 C CA . SER A 1 322 ? -40.643 1.032 26.310 1.00 49.66 322 SER A CA 1
ATOM 2562 C C . SER A 1 322 ? -39.507 0.169 26.876 1.00 49.66 322 SER A C 1
ATOM 2564 O O . SER A 1 322 ? -39.452 -1.037 26.629 1.00 49.66 322 SER A O 1
ATOM 2566 N N . SER A 1 323 ? -38.653 0.729 27.734 1.00 48.72 323 SER A N 1
ATOM 2567 C CA . SER A 1 323 ? -38.039 -0.070 28.803 1.00 48.72 323 SER A CA 1
ATOM 2568 C C . SER A 1 323 ? -39.114 -0.403 29.849 1.00 48.72 323 SER A C 1
ATOM 2570 O O . SER A 1 323 ? -39.158 0.129 30.955 1.00 48.72 323 SER A O 1
ATOM 2572 N N . LYS A 1 324 ? -40.053 -1.284 29.480 1.00 48.56 324 LYS A N 1
ATOM 2573 C CA . LYS A 1 324 ? -40.908 -1.945 30.466 1.00 48.56 324 LYS A CA 1
ATOM 2574 C C . LYS A 1 324 ? -39.988 -2.715 31.404 1.00 48.56 324 LYS A C 1
ATOM 2576 O O . LYS A 1 324 ? -39.275 -3.607 30.957 1.00 48.56 324 LYS A O 1
ATOM 2581 N N . ASN A 1 325 ? -40.029 -2.333 32.678 1.00 47.94 325 ASN A N 1
ATOM 2582 C CA . ASN A 1 325 ? -39.484 -3.057 33.818 1.00 47.94 325 ASN A CA 1
ATOM 2583 C C . ASN A 1 325 ? -39.591 -4.573 33.602 1.00 47.94 325 ASN A C 1
ATOM 2585 O O . ASN A 1 325 ? -40.675 -5.142 33.726 1.00 47.94 325 ASN A O 1
ATOM 2589 N N . ILE A 1 326 ? -38.466 -5.218 33.293 1.00 45.75 326 ILE A N 1
ATOM 2590 C CA . ILE A 1 326 ? -38.296 -6.650 33.532 1.00 45.75 326 ILE A CA 1
ATOM 2591 C C . ILE A 1 326 ? -37.895 -6.755 35.003 1.00 45.75 326 ILE A C 1
ATOM 2593 O O . ILE A 1 326 ? -36.721 -6.811 35.356 1.00 45.75 326 ILE A O 1
ATOM 2597 N N . SER A 1 327 ? -38.903 -6.647 35.861 1.00 48.28 327 SER A N 1
ATOM 2598 C CA . SER A 1 327 ? -38.894 -7.197 37.208 1.00 48.28 327 SER A CA 1
ATOM 2599 C C . SER A 1 327 ? -39.714 -8.481 37.144 1.00 48.28 327 SER A C 1
ATOM 2601 O O . SER A 1 327 ? -40.942 -8.398 37.108 1.00 48.28 327 SER A O 1
ATOM 2603 N N . ASP A 1 328 ? -39.021 -9.606 36.955 1.00 42.00 328 ASP A N 1
ATOM 2604 C CA . ASP A 1 328 ? -39.175 -10.881 37.685 1.00 42.00 328 ASP A CA 1
ATOM 2605 C C . ASP A 1 328 ? -38.311 -11.988 37.058 1.00 42.00 328 ASP A C 1
ATOM 2607 O O . ASP A 1 328 ? -38.425 -12.226 35.830 1.00 42.00 328 ASP A O 1
#

Secondary structure (DSSP, 8-state):
-HHHHHHHIIIIIS--HHHHHHHHHTSHHHHHHH------S--HHHHHHHHHHHHTSHHHHHHHHHHTT-EEEP---S-------EEETTEEEEEETTSTHHHHHHHHHHHHHHHHHHIIIIIGGGGTT-TTSSSSSSTTS-TT-TTTHHHHHHHHHHH-GGG-HHHHHHHHHHHHHHHHHHHHHHHHHSTT-HHHHHHHHHHHHHHHHHHHHHHHHHHHHHH-S--SS----HHHHHHHHHHHHHHHHHHHHHHHHHTTSS-HHHHHHHHHHHHHHHHHHHHHHHHHHHHHHHHHHTT--TT-EEEEETTTTEEEEE-S--------

pLDDT: mean 76.48, std 14.8, range [41.59, 97.06]

Foldseek 3Di:
DVLVVVLCCCVPVVVPPVVSVVSCCQDLNNCVVVVPLAHEDDDPVVLVVLLCCLPVVPLVLLLVLVLLQFWDFPPPPDDDDDDRWIARPVCRDDHTHCDDPSVVSNVVSVVCCVPSLCSNQPVSLSSLQHPDPPPPPPPPDDPDDPPPVVVVVVVVVVVPLSPQRPVVNVLSNLLSVLSSVLSNQCCPVVVVDLLRSLVSLLVSLVVNLVVLVVVLVVQCVPPNCDPPDSNGDSLVSVVVSLVSVLSNVLSVLSVCVVVVVDDPVVSVVVSVVSVVVSVVVSVVVCCVVVVVCVVVVVPPPVQFDFDQDPVVRDTDTDHPPPPPDPDD